Protein AF-A0A225WAJ2-F1 (afdb_monomer)

pLDDT: mean 72.93, std 19.56, range [19.05, 93.94]

Nearest PDB structures (foldseek):
  8xlr-assembly1_A  TM=5.342E-01  e=5.317E-01  Mus musculus
  8tag-assembly1_B  TM=4.697E-01  e=3.027E+00  Mus musculus
  8kea-assembly1_W  TM=4.103E-01  e=3.186E+00  unclassified Caudoviricetes
  5x11-assembly3_D  TM=1.766E-01  e=7.606E-01  Bacillus spizizenii str. W23

Organism: NCBI:txid4795

Mean predicted aligned error: 13.36 Å

Secondary structure (DSSP, 8-state):
--EEEHHHHHHHHHTTB-S-HHHHHHHHHHHHHHHHHHHT-SSPPTT-EEEHHHHHHHHHHHHHHHHHHSTTEEEEEEE-SSSS-PEEEEEEE-HHHHHHHHHHHT-EEEBPGGG-GGGS-TTS------HHHHHHHHHHHHHTTSS-TTTT---TT--HHHHHHHHHHHHHHTT------S---EEE----GGGGGGBPP-----SS---SSS----S--HHHHHHHHHHHHHTTB-HHHHHHTTS-----PPPP----SSPPPHHHHHHHHTTS--HHHHHHTTT------S----HHHHHHHHH-HHHHHHHHHHH-TTTTTT-SS--------

Sequence (337 aa):
MPRINYSEVCEMLRGVTAGGSMREACAIDELSAAWEAKFRSGPPMAQDTISFSALQQLMRNVIIARFSALSGMNICSRTESQGSGRMLLSFRPSPSLLRTTADRLKIRVPASNVLEIGTLDTNEEAKLWGQAEAQEEIYRLFLAGKINAEDAQIFDYEDSGMWSRRLHALQQLSKLTMQPKEDVVYLPFRDLAALRYVYRQIDDERDGGGDIDGSTLSPFRVVDKIRLTKALIDAEFDCDALLERGLLEHHFCPHTHKTTDVDTSLDVLRVQWGTLPSPWKAFCGLFGRFRYPGSAGDPLLHVQNYFGEQLALCTLSLIDPRFYLLTNICYVLAIRL

Foldseek 3Di:
DDKDFLLRLLVLQLLWWAADDVLSVVLNVLLQVLCCVPVVDPGGDRGDIDDVVVSLVSVVSSLCVVQVPPVQKDWDWDFDDPDDRDIDIDIDGHLVLLQVLLLVVQDWFWWDPLPPPPPPPPPPPLPQDDLVRLLVLLVVCVVVVLDAPLLSDDDPPDDSVLSSSSSSLSVVSSVDDDDDDQDTDIGGHDPDSSCPSGADFWDDPPDDDDDPHPPRTDRDAPVSVVVSRVVVSNNTTDPVSCCVSVSDVDDDDDADQDDTSQADHPVNLCVLVVVPPDVVCVVCVVPDPPPPPDDPHDSLSNCCRGVNDVVSVVVVVVPPPVCVVPPPDDDDDDDDD

Radius of gyration: 26.19 Å; Cα contacts (8 Å, |Δi|>4): 330; chains: 1; bounding box: 66×46×77 Å

Solvent-accessible surface area (backbone atoms only — not comparable to full-atom values): 20457 Å² total; per-residue (Å²): 130,71,71,46,33,41,50,58,51,51,53,52,48,49,69,24,42,25,75,52,72,70,48,35,50,53,51,51,54,44,45,44,52,50,47,23,70,72,70,73,49,70,83,80,49,58,82,45,69,44,47,58,71,57,46,42,59,46,51,51,52,40,55,50,52,57,51,58,68,39,81,50,39,42,74,49,79,45,68,46,87,90,66,93,59,49,77,46,76,46,82,45,68,32,74,65,46,48,38,56,49,33,34,74,68,47,43,68,32,45,38,22,80,67,69,57,80,84,72,61,61,95,77,65,73,82,71,73,33,50,69,70,60,43,50,54,51,40,50,51,36,36,77,69,67,60,46,52,75,82,76,52,62,86,64,95,85,61,49,51,67,52,46,30,54,49,50,56,32,53,57,43,63,64,66,65,71,95,68,93,73,88,85,72,51,70,39,69,40,65,81,42,81,91,52,48,79,54,39,30,69,68,46,75,75,81,78,91,76,64,68,93,60,91,77,61,63,34,51,63,49,68,47,52,51,50,52,52,51,49,54,58,48,50,46,51,29,40,65,65,51,28,38,78,71,66,62,38,89,82,86,84,80,83,86,56,80,63,64,56,100,75,36,48,12,59,64,58,47,51,55,58,61,72,58,53,88,47,74,60,55,70,61,41,62,80,78,54,91,75,75,77,88,72,76,93,62,61,69,55,57,47,38,27,40,54,71,28,63,70,56,26,50,53,50,53,62,68,66,39,80,86,51,74,86,68,74,92,66,87,87,86,80,87,83,87,133

Structure (mmCIF, N/CA/C/O backbone):
data_AF-A0A225WAJ2-F1
#
_entry.id   AF-A0A225WAJ2-F1
#
loop_
_atom_site.group_PDB
_atom_site.id
_atom_site.type_symbol
_atom_site.label_atom_id
_atom_site.label_alt_id
_atom_site.label_comp_id
_atom_site.label_asym_id
_atom_site.label_entity_id
_atom_site.label_seq_id
_atom_site.pdbx_PDB_ins_code
_atom_site.Cartn_x
_atom_site.Cartn_y
_atom_site.Cartn_z
_atom_site.occupancy
_atom_site.B_iso_or_equiv
_atom_site.auth_seq_id
_atom_site.auth_comp_id
_atom_site.auth_asym_id
_atom_site.auth_atom_id
_atom_site.pdbx_PDB_model_num
ATOM 1 N N . MET A 1 1 ? -23.241 7.492 28.679 1.00 56.41 1 MET A N 1
ATOM 2 C CA . MET A 1 1 ? -22.387 6.829 27.670 1.00 56.41 1 MET A CA 1
ATOM 3 C C . MET A 1 1 ? -22.206 5.385 28.108 1.00 56.41 1 MET A C 1
ATOM 5 O O . MET A 1 1 ? -21.865 5.206 29.275 1.00 56.41 1 MET A O 1
ATOM 9 N N . PRO A 1 2 ? -22.495 4.387 27.256 1.00 80.88 2 PRO A N 1
ATOM 10 C CA . PRO A 1 2 ? -22.305 2.984 27.612 1.00 80.88 2 PRO A CA 1
ATOM 11 C C . PRO A 1 2 ? -20.830 2.718 27.944 1.00 80.88 2 PRO A C 1
ATOM 13 O O . PRO A 1 2 ? -19.928 3.304 27.336 1.00 80.88 2 PRO A O 1
ATOM 16 N N . ARG A 1 3 ? -20.606 1.896 28.968 1.00 89.19 3 ARG A N 1
ATOM 17 C CA . ARG A 1 3 ? -19.287 1.373 29.330 1.00 89.19 3 ARG A CA 1
ATOM 18 C C . ARG A 1 3 ? -19.086 0.046 28.615 1.00 89.19 3 ARG A C 1
ATOM 20 O O . ARG A 1 3 ? -20.040 -0.714 28.509 1.00 89.19 3 ARG A O 1
ATOM 27 N N . ILE A 1 4 ? -17.869 -0.191 28.150 1.00 91.19 4 ILE A N 1
ATOM 28 C CA . ILE A 1 4 ? -17.482 -1.392 27.404 1.00 91.19 4 ILE A CA 1
ATOM 29 C C . ILE A 1 4 ? -16.392 -2.080 28.211 1.00 91.19 4 ILE A C 1
ATOM 31 O O . ILE A 1 4 ? -15.497 -1.394 28.721 1.00 91.19 4 ILE A O 1
ATOM 35 N N . ASN A 1 5 ? -16.500 -3.396 28.375 1.00 93.62 5 ASN A N 1
ATOM 36 C CA . ASN A 1 5 ? -15.501 -4.175 29.105 1.00 93.62 5 ASN A CA 1
ATOM 37 C C . ASN A 1 5 ? -14.330 -4.595 28.200 1.00 93.62 5 ASN A C 1
ATOM 39 O O . ASN A 1 5 ? -14.437 -4.586 26.975 1.00 93.62 5 ASN A O 1
ATOM 43 N N . TYR A 1 6 ? -13.193 -4.951 28.793 1.00 93.44 6 TYR A N 1
ATOM 44 C CA . TYR A 1 6 ? -11.994 -5.318 28.043 1.00 93.44 6 TYR A CA 1
ATOM 45 C C . TYR A 1 6 ? -12.223 -6.526 27.123 1.00 93.44 6 TYR A C 1
ATOM 47 O O . TYR A 1 6 ? -11.758 -6.509 25.985 1.00 93.44 6 TYR A O 1
ATOM 55 N N . SER A 1 7 ? -12.995 -7.535 27.552 1.00 93.69 7 SER A N 1
ATOM 56 C CA . SER A 1 7 ? -13.333 -8.677 26.687 1.00 93.69 7 SER A CA 1
ATOM 57 C C . SER A 1 7 ? -14.077 -8.266 25.410 1.00 93.69 7 SER A C 1
ATOM 59 O O . SER A 1 7 ? -13.712 -8.720 24.327 1.00 93.69 7 SER A O 1
ATOM 61 N N . GLU A 1 8 ? -15.049 -7.359 25.512 1.00 93.44 8 GLU A N 1
ATOM 62 C CA . GLU A 1 8 ? -15.781 -6.795 24.372 1.00 93.44 8 GLU A CA 1
ATOM 63 C C . GLU A 1 8 ? -14.855 -5.971 23.471 1.00 93.44 8 GLU A C 1
ATOM 65 O O . GLU A 1 8 ? -14.961 -6.042 22.248 1.00 93.44 8 GLU A O 1
ATOM 70 N N . VAL A 1 9 ? -13.911 -5.218 24.050 1.00 93.44 9 VAL A N 1
ATOM 71 C CA . VAL A 1 9 ? -12.896 -4.491 23.271 1.00 93.44 9 VAL A CA 1
ATOM 72 C C . VAL A 1 9 ? -12.002 -5.462 22.496 1.00 93.44 9 VAL A C 1
ATOM 74 O O . VAL A 1 9 ? -11.720 -5.225 21.323 1.00 93.44 9 VAL A O 1
ATOM 77 N N . CYS A 1 10 ? -11.583 -6.572 23.106 1.00 93.94 10 CYS A N 1
ATOM 78 C CA . CYS A 1 10 ? -10.801 -7.599 22.425 1.00 93.94 10 CYS A CA 1
ATOM 79 C C . CYS A 1 10 ? -11.577 -8.240 21.266 1.00 93.94 10 CYS A C 1
ATOM 81 O O . CYS A 1 10 ? -11.023 -8.423 20.185 1.00 93.94 10 CYS A O 1
ATOM 83 N N . GLU A 1 11 ? -12.851 -8.581 21.463 1.00 93.50 11 GLU A N 1
ATOM 84 C CA . GLU A 1 11 ? -13.706 -9.116 20.393 1.00 93.50 11 GLU A CA 1
ATOM 85 C C . GLU A 1 11 ? -13.908 -8.105 19.265 1.00 93.50 11 GLU A C 1
ATOM 87 O O . GLU A 1 11 ? -13.791 -8.448 18.087 1.00 93.50 11 GLU A O 1
ATOM 92 N N . MET A 1 12 ? -14.129 -6.841 19.622 1.00 91.69 12 MET A N 1
ATOM 93 C CA . MET A 1 12 ? -14.211 -5.739 18.676 1.00 91.69 12 MET A CA 1
ATOM 94 C C . MET A 1 12 ? -12.930 -5.606 17.852 1.00 91.69 12 MET A C 1
ATOM 96 O O . MET A 1 12 ? -13.012 -5.489 16.630 1.00 91.69 12 MET A O 1
ATOM 100 N N . LEU A 1 13 ? -11.762 -5.662 18.502 1.00 91.88 13 LEU A N 1
ATOM 101 C CA . LEU A 1 13 ? -10.469 -5.558 17.835 1.00 91.88 13 LEU A CA 1
ATOM 102 C C . LEU A 1 13 ? -10.232 -6.722 16.869 1.00 91.88 13 LEU A C 1
ATOM 104 O O . LEU A 1 13 ? -9.805 -6.496 15.738 1.00 91.88 13 LEU A O 1
ATOM 108 N N . ARG A 1 14 ? -10.560 -7.955 17.269 1.00 92.31 14 ARG A N 1
ATOM 109 C CA . ARG A 1 14 ? -10.497 -9.119 16.368 1.00 92.31 14 ARG A CA 1
ATOM 110 C C . ARG A 1 14 ? -11.388 -8.920 15.150 1.00 92.31 14 ARG A C 1
ATOM 112 O O . ARG A 1 14 ? -10.960 -9.165 14.034 1.00 92.31 14 ARG A O 1
ATOM 119 N N . GLY A 1 15 ? -12.593 -8.396 15.356 1.00 90.06 15 GLY A N 1
ATOM 120 C CA . GLY A 1 15 ? -13.535 -8.145 14.274 1.00 90.06 15 GLY A CA 1
ATOM 121 C C . GLY A 1 15 ? -13.175 -6.985 13.339 1.00 90.06 15 GLY A C 1
ATOM 122 O O . GLY A 1 15 ? -13.897 -6.800 12.362 1.00 90.06 15 GLY A O 1
ATOM 123 N N . VAL A 1 16 ? -12.152 -6.172 13.636 1.00 91.31 16 VAL A N 1
ATOM 124 C CA . VAL A 1 16 ? -11.627 -5.125 12.727 1.00 91.31 16 VAL A CA 1
ATOM 125 C C . VAL A 1 16 ? -10.223 -5.431 12.211 1.00 91.31 16 VAL A C 1
ATOM 127 O O . VAL A 1 16 ? -9.756 -4.750 11.305 1.00 91.31 16 VAL A O 1
ATOM 130 N N . THR A 1 17 ? -9.509 -6.388 12.803 1.00 91.69 17 THR A N 1
ATOM 131 C CA . THR A 1 17 ? -8.127 -6.687 12.414 1.00 91.69 17 THR A CA 1
ATOM 132 C C . THR A 1 17 ? -8.129 -7.622 11.214 1.00 91.69 17 THR A C 1
ATOM 134 O O . THR A 1 17 ? -8.818 -8.637 11.210 1.00 91.69 17 THR A O 1
ATOM 137 N N . ALA A 1 18 ? -7.335 -7.292 10.200 1.00 88.06 18 ALA A N 1
ATOM 138 C CA . ALA A 1 18 ? -7.189 -8.104 9.002 1.00 88.06 18 ALA A CA 1
ATOM 139 C C . ALA A 1 18 ? -5.897 -8.944 9.024 1.00 88.06 18 ALA A C 1
ATOM 141 O O . ALA A 1 18 ? -4.966 -8.718 9.802 1.00 88.06 18 ALA A O 1
ATOM 142 N N . GLY A 1 19 ? -5.833 -9.940 8.134 1.00 78.88 19 GLY A N 1
ATOM 143 C CA . GLY A 1 19 ? -4.612 -10.707 7.871 1.00 78.88 19 GLY A CA 1
ATOM 144 C C . GLY A 1 19 ? -4.313 -11.855 8.850 1.00 78.88 19 GLY A C 1
ATOM 145 O O . GLY A 1 19 ? -3.175 -12.324 8.910 1.00 78.88 19 GLY A O 1
ATOM 146 N N . GLY A 1 20 ? -5.336 -12.352 9.551 1.00 87.06 20 GLY A N 1
ATOM 147 C CA . GLY A 1 20 ? -5.346 -13.662 10.210 1.00 87.06 20 GLY A CA 1
ATOM 148 C C . GLY A 1 20 ? -4.913 -13.679 11.678 1.00 87.06 20 GLY A C 1
ATOM 149 O O . GLY A 1 20 ? -4.485 -12.676 12.248 1.00 87.06 20 GLY A O 1
ATOM 150 N N . SER A 1 21 ? -4.974 -14.871 12.280 1.00 87.88 21 SER A N 1
ATOM 151 C CA . SER A 1 21 ? -4.863 -15.077 13.735 1.00 87.88 21 SER A CA 1
ATOM 152 C C . SER A 1 21 ? -3.573 -14.547 14.369 1.00 87.88 21 SER A C 1
ATOM 154 O O . SER A 1 21 ? -3.599 -14.050 15.491 1.00 87.88 21 SER A O 1
ATOM 156 N N . MET A 1 22 ? -2.441 -14.610 13.661 1.00 88.94 22 MET A N 1
ATOM 157 C CA . MET A 1 22 ? -1.171 -14.070 14.162 1.00 88.94 22 MET A CA 1
ATOM 158 C C . MET A 1 22 ? -1.219 -12.542 14.285 1.00 88.94 22 MET A C 1
ATOM 160 O O . MET A 1 22 ? -0.770 -11.985 15.282 1.00 88.94 22 MET A O 1
ATOM 164 N N . ARG A 1 23 ? -1.799 -11.858 13.291 1.00 86.81 23 ARG A N 1
ATOM 165 C CA . ARG A 1 23 ? -1.950 -10.397 13.299 1.00 86.81 23 ARG A CA 1
ATOM 166 C C . ARG A 1 23 ? -2.977 -9.943 14.323 1.00 86.81 23 ARG A C 1
ATOM 168 O O . ARG A 1 23 ? -2.778 -8.899 14.938 1.00 86.81 23 ARG A O 1
ATOM 175 N N . GLU A 1 24 ? -4.036 -10.720 14.513 1.00 90.88 24 GLU A N 1
ATOM 176 C CA . GLU A 1 24 ? -5.016 -10.506 15.579 1.00 90.88 24 GLU A CA 1
ATOM 177 C C . GLU A 1 24 ? -4.371 -10.613 16.963 1.00 90.88 24 GLU A C 1
ATOM 179 O O . GLU A 1 24 ? -4.574 -9.729 17.789 1.00 90.88 24 GLU A O 1
ATOM 184 N N . ALA A 1 25 ? -3.556 -11.645 17.211 1.00 90.88 25 ALA A N 1
ATOM 185 C CA . ALA A 1 25 ? -2.850 -11.810 18.482 1.00 90.88 25 ALA A CA 1
ATOM 186 C C . ALA A 1 25 ? -1.945 -10.606 18.786 1.00 90.88 25 ALA A C 1
ATOM 188 O O . ALA A 1 25 ? -2.072 -10.007 19.851 1.00 90.88 25 ALA A O 1
ATOM 189 N N . CYS A 1 26 ? -1.135 -10.168 17.814 1.00 90.06 26 CYS A N 1
ATOM 190 C CA . CYS A 1 26 ? -0.319 -8.961 17.969 1.00 90.06 26 CYS A CA 1
ATOM 191 C C . CYS A 1 26 ? -1.166 -7.709 18.258 1.00 90.06 26 CYS A C 1
ATOM 193 O O . CYS A 1 26 ? -0.781 -6.903 19.098 1.00 90.06 26 CYS A O 1
ATOM 195 N N . ALA A 1 27 ? -2.343 -7.570 17.628 1.00 90.31 27 ALA A N 1
ATOM 196 C CA . ALA A 1 27 ? -3.258 -6.450 17.889 1.00 90.31 27 ALA A CA 1
ATOM 197 C C . ALA A 1 27 ? -3.682 -6.398 19.359 1.00 90.31 27 ALA A C 1
ATOM 199 O O . ALA A 1 27 ? -3.756 -5.330 19.963 1.00 90.31 27 ALA A O 1
ATOM 200 N N . ILE A 1 28 ? -4.000 -7.564 19.919 1.00 92.25 28 ILE A N 1
ATOM 201 C CA . ILE A 1 28 ? -4.469 -7.702 21.295 1.00 92.25 28 ILE A CA 1
ATOM 202 C C . ILE A 1 28 ? -3.336 -7.399 22.279 1.00 92.25 28 ILE A C 1
ATOM 204 O O . ILE A 1 28 ? -3.570 -6.712 23.272 1.00 92.25 28 ILE A O 1
ATOM 208 N N . ASP A 1 29 ? -2.113 -7.834 21.984 1.00 91.38 29 ASP A N 1
ATOM 209 C CA . ASP A 1 29 ? -0.945 -7.516 22.809 1.00 91.38 29 ASP A CA 1
ATOM 210 C C . ASP A 1 29 ? -0.661 -6.003 22.810 1.00 91.38 29 ASP A C 1
ATOM 212 O O . ASP A 1 29 ? -0.451 -5.396 23.864 1.00 91.38 29 ASP A O 1
ATOM 216 N N . GLU A 1 30 ? -0.740 -5.355 21.645 1.00 91.50 30 GLU A N 1
ATOM 217 C CA . GLU A 1 30 ? -0.601 -3.900 21.504 1.00 91.50 30 GLU A CA 1
ATOM 218 C C . GLU A 1 30 ? -1.728 -3.135 22.211 1.00 91.50 30 GLU A C 1
ATOM 220 O O . GLU A 1 30 ? -1.482 -2.095 22.824 1.00 91.50 30 GLU A O 1
ATOM 225 N N . LEU A 1 31 ? -2.960 -3.650 22.157 1.00 92.81 31 LEU A N 1
ATOM 226 C CA . LEU A 1 31 ? -4.109 -3.119 22.891 1.00 92.81 31 LEU A CA 1
ATOM 227 C C . LEU A 1 31 ? -3.867 -3.184 24.403 1.00 92.81 31 LEU A C 1
ATOM 229 O O . LEU A 1 31 ? -4.097 -2.186 25.088 1.00 92.81 31 LEU A O 1
ATOM 233 N N . SER A 1 32 ? -3.385 -4.321 24.911 1.00 92.25 32 SER A N 1
ATOM 234 C CA . SER A 1 32 ? -3.052 -4.504 26.328 1.00 92.25 32 SER A CA 1
ATOM 235 C C . SER A 1 32 ? -1.973 -3.516 26.767 1.00 92.25 32 SER A C 1
ATOM 237 O O . SER A 1 32 ? -2.156 -2.781 27.737 1.00 92.25 32 SER A O 1
ATOM 239 N N . ALA A 1 33 ? -0.888 -3.407 25.998 1.00 90.62 33 ALA A N 1
ATOM 240 C CA . ALA A 1 33 ? 0.190 -2.464 26.280 1.00 90.62 33 ALA A CA 1
ATOM 241 C C . ALA A 1 33 ? -0.295 -1.001 26.239 1.00 90.62 33 ALA A C 1
ATOM 243 O O . ALA A 1 33 ? 0.051 -0.194 27.106 1.00 90.62 33 ALA A O 1
ATOM 244 N N . ALA A 1 34 ? -1.135 -0.645 25.261 1.00 90.50 34 ALA A N 1
ATOM 245 C CA . ALA A 1 34 ? -1.724 0.688 25.157 1.00 90.50 34 ALA A CA 1
ATOM 246 C C . ALA A 1 34 ? -2.678 0.995 26.321 1.00 90.50 34 ALA A C 1
ATOM 248 O O . ALA A 1 34 ? -2.748 2.142 26.772 1.00 90.50 34 ALA A O 1
ATOM 249 N N . TRP A 1 35 ? -3.398 -0.012 26.817 1.00 92.38 35 TRP A N 1
ATOM 250 C CA . TRP A 1 35 ? -4.263 0.092 27.987 1.00 92.38 35 TRP A CA 1
ATOM 251 C C . TRP A 1 35 ? -3.458 0.392 29.247 1.00 92.38 35 TRP A C 1
ATOM 253 O O . TRP A 1 35 ? -3.710 1.403 29.907 1.00 92.38 35 TRP A O 1
ATOM 263 N N . GLU A 1 36 ? -2.451 -0.429 29.537 1.00 91.81 36 GLU A N 1
ATOM 264 C CA . GLU A 1 36 ? -1.556 -0.262 30.685 1.00 91.81 36 GLU A CA 1
ATOM 265 C C . GLU A 1 36 ? -0.886 1.115 30.671 1.00 91.81 36 GLU A C 1
ATOM 267 O O . GLU A 1 36 ? -0.950 1.862 31.653 1.00 91.81 36 GLU A O 1
ATOM 272 N N . ALA A 1 37 ? -0.322 1.508 29.524 1.00 89.00 37 ALA A N 1
ATOM 273 C CA . ALA A 1 37 ? 0.346 2.795 29.364 1.00 89.00 37 ALA A CA 1
ATOM 274 C C . ALA A 1 37 ? -0.602 3.981 29.597 1.00 89.00 37 ALA A C 1
ATOM 276 O O . ALA A 1 37 ? -0.224 4.988 30.205 1.00 89.00 37 ALA A O 1
ATOM 277 N N . LYS A 1 38 ? -1.845 3.879 29.118 1.00 88.06 38 LYS A N 1
ATOM 278 C CA . LYS A 1 38 ? -2.812 4.974 29.180 1.00 88.06 38 LYS A CA 1
ATOM 279 C C . LYS A 1 38 ? -3.446 5.133 30.553 1.00 88.06 38 LYS A C 1
ATOM 281 O O . LYS A 1 38 ? -3.575 6.258 31.037 1.00 88.06 38 LYS A O 1
ATOM 286 N N . PHE A 1 39 ? -3.867 4.029 31.159 1.00 87.25 39 PHE A N 1
ATOM 287 C CA . PHE A 1 39 ? -4.569 4.045 32.440 1.00 87.25 39 PHE A CA 1
ATOM 288 C C . PHE A 1 39 ? -3.621 3.921 33.635 1.00 87.25 39 PHE A C 1
ATOM 290 O O . PHE A 1 39 ? -4.068 4.058 34.771 1.00 87.25 39 PHE A O 1
ATOM 297 N N . ARG A 1 40 ? -2.312 3.744 33.384 1.00 79.75 40 ARG A N 1
ATOM 298 C CA . ARG A 1 40 ? -1.264 3.571 34.404 1.00 79.75 40 ARG A CA 1
ATOM 299 C C . ARG A 1 40 ? -1.629 2.464 35.397 1.00 79.75 40 ARG A C 1
ATOM 301 O O . ARG A 1 40 ? -1.436 2.610 36.603 1.00 79.75 40 ARG A O 1
ATOM 308 N N . SER A 1 41 ? -2.206 1.389 34.871 1.00 78.94 41 SER A N 1
ATOM 309 C CA . SER A 1 41 ? -2.657 0.217 35.616 1.00 78.94 41 SER A CA 1
ATOM 310 C C . SER A 1 41 ? -1.764 -0.985 35.318 1.00 78.94 41 SER A C 1
ATOM 312 O O . SER A 1 41 ? -0.964 -0.953 34.385 1.00 78.94 41 SER A O 1
ATOM 314 N N . GLY A 1 42 ? -1.924 -2.055 36.100 1.00 85.00 42 GLY A N 1
ATOM 315 C CA . GLY A 1 42 ? -1.436 -3.375 35.698 1.00 85.00 42 GLY A CA 1
ATOM 316 C C . GLY A 1 42 ? -2.207 -3.931 34.489 1.00 85.00 42 GLY A C 1
ATOM 317 O O . GLY A 1 42 ? -3.091 -3.237 33.964 1.00 85.00 42 GLY A O 1
ATOM 318 N N . PRO A 1 43 ? -1.896 -5.173 34.076 1.00 88.38 43 PRO A N 1
ATOM 319 C CA . PRO A 1 43 ? -2.524 -5.815 32.927 1.00 88.38 43 PRO A CA 1
ATOM 320 C C . PRO A 1 43 ? -4.056 -5.800 33.021 1.00 88.38 43 PRO A C 1
ATOM 322 O O . PRO A 1 43 ? -4.587 -6.110 34.094 1.00 88.38 43 PRO A O 1
ATOM 325 N N . PRO A 1 44 ? -4.768 -5.443 31.935 1.00 91.31 44 PRO A N 1
ATOM 326 C CA . PRO A 1 44 ? -6.222 -5.357 31.942 1.00 91.31 44 PRO A CA 1
ATOM 327 C C . PRO A 1 44 ? -6.865 -6.716 32.223 1.00 91.31 44 PRO A C 1
ATOM 329 O O . PRO A 1 44 ? -6.503 -7.738 31.637 1.00 91.31 44 PRO A O 1
ATOM 332 N N . MET A 1 45 ? -7.868 -6.724 33.097 1.00 91.31 45 MET A N 1
ATOM 333 C CA . MET A 1 45 ? -8.732 -7.880 33.322 1.00 91.31 45 MET A CA 1
ATOM 334 C C . MET A 1 45 ? -9.968 -7.804 32.422 1.00 91.31 45 MET A C 1
ATOM 336 O O . MET A 1 45 ? -10.427 -6.721 32.073 1.00 91.31 45 MET A O 1
ATOM 340 N N . ALA A 1 46 ? -10.563 -8.952 32.082 1.00 90.25 46 ALA A N 1
ATOM 341 C CA . ALA A 1 46 ? -11.714 -9.030 31.170 1.00 90.25 46 ALA A CA 1
ATOM 342 C C . ALA A 1 46 ? -12.887 -8.112 31.572 1.00 90.25 46 ALA A C 1
ATOM 344 O O . ALA A 1 46 ? -13.538 -7.523 30.712 1.00 90.25 46 ALA A O 1
ATOM 345 N N . GLN A 1 47 ? -13.121 -7.956 32.877 1.00 92.00 47 GLN A N 1
ATOM 346 C CA . GLN A 1 47 ? -14.176 -7.124 33.454 1.00 92.00 47 GLN A CA 1
ATOM 347 C C . GLN A 1 47 ? -13.848 -5.624 33.544 1.00 92.00 47 GLN A C 1
ATOM 349 O O . GLN A 1 47 ? -14.722 -4.848 33.936 1.00 92.00 47 GLN A O 1
ATOM 354 N N . ASP A 1 48 ? -12.623 -5.196 33.228 1.00 91.62 48 ASP A N 1
ATOM 355 C CA . ASP A 1 48 ? -12.245 -3.785 33.315 1.00 91.62 48 ASP A CA 1
ATOM 356 C C . ASP A 1 48 ? -13.020 -2.972 32.282 1.00 91.62 48 ASP A C 1
ATOM 358 O O . ASP A 1 48 ? -13.123 -3.366 31.123 1.00 91.62 48 ASP A O 1
ATOM 362 N N . THR A 1 49 ? -13.582 -1.831 32.692 1.00 93.00 49 THR A N 1
ATOM 363 C CA . THR A 1 49 ? -14.490 -1.051 31.838 1.00 93.00 49 THR A CA 1
ATOM 364 C C . THR A 1 49 ? -13.984 0.348 31.544 1.00 93.00 49 THR A C 1
ATOM 366 O O . THR A 1 49 ? -13.472 1.047 32.420 1.00 93.00 49 THR A O 1
ATOM 369 N N . ILE A 1 50 ? -14.213 0.800 30.312 1.00 92.62 50 ILE A N 1
ATOM 370 C CA . ILE A 1 50 ? -13.892 2.158 29.860 1.00 92.62 50 ILE A CA 1
ATOM 371 C C . ILE A 1 50 ? -15.080 2.802 29.145 1.00 92.62 50 ILE A C 1
ATOM 373 O O . ILE A 1 50 ? -16.037 2.136 28.746 1.00 92.62 50 ILE A O 1
ATOM 377 N N . SER A 1 51 ? -15.046 4.130 29.003 1.00 92.44 51 SER A N 1
ATOM 378 C CA . SER A 1 51 ? -15.980 4.830 28.120 1.00 92.44 51 SER A CA 1
ATOM 379 C C . SER A 1 51 ? -15.606 4.598 26.657 1.00 92.44 51 SER A C 1
ATOM 381 O O . SER A 1 51 ? -14.429 4.475 26.317 1.00 92.44 51 SER A O 1
ATOM 383 N N . PHE A 1 52 ? -16.597 4.647 25.767 1.00 89.44 52 PHE A N 1
ATOM 384 C CA . PHE A 1 52 ? -16.353 4.564 24.325 1.00 89.44 52 PHE A CA 1
ATOM 385 C C . PHE A 1 52 ? -15.381 5.647 23.813 1.00 89.44 52 PHE A C 1
ATOM 387 O O . PHE A 1 52 ? -14.517 5.376 22.988 1.00 89.44 52 PHE A O 1
ATOM 394 N N . SER A 1 53 ? -15.430 6.860 24.370 1.00 88.25 53 SER A N 1
ATOM 395 C CA . SER A 1 53 ? -14.464 7.918 24.037 1.00 88.25 53 SER A CA 1
ATOM 396 C C . SER A 1 53 ? -13.019 7.556 24.407 1.00 88.25 53 SER A C 1
ATOM 398 O O . SER A 1 53 ? -12.082 7.883 23.677 1.00 88.25 53 SER A O 1
ATOM 400 N N . ALA A 1 54 ? -12.816 6.860 25.531 1.00 89.75 54 ALA A N 1
ATOM 401 C CA . ALA A 1 54 ? -11.498 6.386 25.933 1.00 89.75 54 ALA A CA 1
ATOM 402 C C . ALA A 1 54 ? -11.019 5.251 25.016 1.00 89.75 54 ALA A C 1
ATOM 404 O O . ALA A 1 54 ? -9.829 5.225 24.686 1.00 89.75 54 ALA A O 1
ATOM 405 N N . LEU A 1 55 ? -11.947 4.396 24.561 1.00 90.12 55 LEU A N 1
ATOM 406 C CA . LEU A 1 55 ? -11.703 3.348 23.571 1.00 90.12 55 LEU A CA 1
ATOM 407 C C . LEU A 1 55 ? -11.250 3.938 22.233 1.00 90.12 55 LEU A C 1
ATOM 409 O O . LEU A 1 55 ? -10.204 3.541 21.739 1.00 90.12 55 LEU A O 1
ATOM 413 N N . GLN A 1 56 ? -11.959 4.928 21.682 1.00 88.38 56 GLN A N 1
ATOM 414 C CA . GLN A 1 56 ? -11.577 5.582 20.420 1.00 88.38 56 GLN A CA 1
ATOM 415 C C . GLN A 1 56 ? -10.141 6.121 20.468 1.00 88.38 56 GLN A C 1
ATOM 417 O O . GLN A 1 56 ? -9.338 5.919 19.559 1.00 88.38 56 GLN A O 1
ATOM 422 N N . GLN A 1 57 ? -9.778 6.768 21.574 1.00 87.56 57 GLN A N 1
ATOM 423 C CA . GLN A 1 57 ? -8.420 7.267 21.763 1.00 87.56 57 GLN A CA 1
ATOM 424 C C . GLN A 1 57 ? -7.381 6.145 21.950 1.00 87.56 57 GLN A C 1
ATOM 426 O O . GLN A 1 57 ? -6.215 6.349 21.632 1.00 87.56 57 GLN A O 1
ATOM 431 N N . LEU A 1 58 ? -7.760 5.002 22.526 1.00 89.56 58 LEU A N 1
ATOM 432 C CA . LEU A 1 58 ? -6.867 3.854 22.702 1.00 89.56 58 LEU A CA 1
ATOM 433 C C . LEU A 1 58 ? -6.647 3.139 21.362 1.00 89.56 58 LEU A C 1
ATOM 435 O O . LEU A 1 58 ? -5.506 2.905 20.977 1.00 89.56 58 LEU A O 1
ATOM 439 N N . MET A 1 59 ? -7.718 2.929 20.596 1.00 88.88 59 MET A N 1
ATOM 440 C CA . MET A 1 59 ? -7.678 2.408 19.228 1.00 88.88 59 MET A CA 1
ATOM 441 C C . MET A 1 59 ? -6.804 3.258 18.311 1.00 88.88 59 MET A C 1
ATOM 443 O O . MET A 1 59 ? -6.011 2.719 17.548 1.00 88.88 59 MET A O 1
ATOM 447 N N . ARG A 1 60 ? -6.863 4.588 18.439 1.00 87.00 60 ARG A N 1
ATOM 448 C CA . ARG A 1 60 ? -5.945 5.487 17.732 1.00 87.00 60 ARG A CA 1
ATOM 449 C C . ARG A 1 60 ? -4.473 5.155 18.006 1.00 87.00 60 ARG A C 1
ATOM 451 O O . ARG A 1 60 ? -3.675 5.168 17.074 1.00 87.00 60 ARG A O 1
ATOM 458 N N . ASN A 1 61 ? -4.106 4.874 19.256 1.00 86.88 61 ASN A N 1
ATOM 459 C CA . ASN A 1 61 ? -2.725 4.535 19.605 1.00 86.88 61 ASN A CA 1
ATOM 460 C C . ASN A 1 61 ? -2.314 3.183 19.012 1.00 86.88 61 ASN A C 1
ATOM 462 O O . ASN A 1 61 ? -1.216 3.082 18.474 1.00 86.88 61 ASN A O 1
ATOM 466 N N . VAL A 1 62 ? -3.205 2.188 19.053 1.00 89.06 62 VAL A N 1
ATOM 467 C CA . VAL A 1 62 ? -2.975 0.864 18.449 1.00 89.06 62 VAL A CA 1
ATOM 468 C C . VAL A 1 62 ? -2.779 0.984 16.935 1.00 89.06 62 VAL A C 1
ATOM 470 O O . VAL A 1 62 ? -1.793 0.486 16.402 1.00 89.06 62 VAL A O 1
ATOM 473 N N . ILE A 1 63 ? -3.653 1.723 16.244 1.00 87.81 63 ILE A N 1
ATOM 474 C CA . ILE A 1 63 ? -3.553 1.969 14.797 1.00 87.81 63 ILE A CA 1
ATOM 475 C C . ILE A 1 63 ? -2.206 2.618 14.448 1.00 87.81 63 ILE A C 1
ATOM 477 O O . ILE A 1 63 ? -1.510 2.154 13.546 1.00 87.81 63 ILE A O 1
ATOM 481 N N . ILE A 1 64 ? -1.811 3.670 15.174 1.00 86.25 64 ILE A N 1
ATOM 482 C CA . ILE A 1 64 ? -0.530 4.352 14.940 1.00 86.25 64 ILE A CA 1
ATOM 483 C C . ILE A 1 64 ? 0.645 3.405 15.194 1.00 86.25 64 ILE A C 1
ATOM 485 O O . ILE A 1 64 ? 1.558 3.365 14.372 1.00 86.25 64 ILE A O 1
ATOM 489 N N . ALA A 1 65 ? 0.631 2.645 16.292 1.00 86.50 65 ALA A N 1
ATOM 490 C CA . ALA A 1 65 ? 1.703 1.715 16.637 1.00 86.50 65 ALA A CA 1
ATOM 491 C C . ALA A 1 65 ? 1.901 0.657 15.543 1.00 86.50 65 ALA A C 1
ATOM 493 O O . ALA A 1 65 ? 3.016 0.503 15.045 1.00 86.50 65 ALA A O 1
ATOM 494 N N . ARG A 1 66 ? 0.815 0.021 15.086 1.00 87.81 66 ARG A N 1
ATOM 495 C CA . ARG A 1 66 ? 0.868 -1.007 14.035 1.00 87.81 66 ARG A CA 1
ATOM 496 C C . ARG A 1 66 ? 1.432 -0.499 12.731 1.00 87.81 66 ARG A C 1
ATOM 498 O O . ARG A 1 66 ? 2.354 -1.086 12.173 1.00 87.81 66 ARG A O 1
ATOM 505 N N . PHE A 1 67 ? 0.895 0.610 12.241 1.00 88.12 67 PHE A N 1
ATOM 506 C CA . PHE A 1 67 ? 1.363 1.160 10.978 1.00 88.12 67 PHE A CA 1
ATOM 507 C C . PHE A 1 67 ? 2.785 1.724 11.091 1.00 88.12 67 PHE A C 1
ATOM 509 O O . PHE A 1 67 ? 3.511 1.689 10.106 1.00 88.12 67 PHE A O 1
ATOM 516 N N . SER A 1 68 ? 3.215 2.180 12.274 1.00 87.56 68 SER A N 1
ATOM 517 C CA . SER A 1 68 ? 4.599 2.627 12.506 1.00 87.56 68 SER A CA 1
ATOM 518 C C . SER A 1 68 ? 5.585 1.459 12.601 1.00 87.56 68 SER A C 1
ATOM 520 O O . SER A 1 68 ? 6.774 1.643 12.356 1.00 87.56 68 SER A O 1
ATOM 522 N N . ALA A 1 69 ? 5.111 0.256 12.942 1.00 88.44 69 ALA A N 1
ATOM 523 C CA . ALA A 1 69 ? 5.921 -0.959 12.945 1.00 88.44 69 ALA A CA 1
ATOM 524 C C . ALA A 1 69 ? 6.194 -1.495 11.526 1.00 88.44 69 ALA A C 1
ATOM 526 O O . ALA A 1 69 ? 7.135 -2.268 11.326 1.00 88.44 69 ALA A O 1
ATOM 527 N N . LEU A 1 70 ? 5.413 -1.078 10.520 1.00 88.38 70 LEU A N 1
ATOM 528 C CA . LEU A 1 70 ? 5.669 -1.433 9.126 1.00 88.38 70 LEU A CA 1
ATOM 529 C C . LEU A 1 70 ? 6.919 -0.707 8.617 1.00 88.38 70 LEU A C 1
ATOM 531 O O . LEU A 1 70 ? 6.938 0.514 8.454 1.00 88.38 70 LEU A O 1
ATOM 535 N N . SER A 1 71 ? 7.964 -1.474 8.305 1.00 90.44 71 SER A N 1
ATOM 536 C CA . SER A 1 71 ? 9.202 -0.927 7.748 1.00 90.44 71 SER A CA 1
ATOM 537 C C . SER A 1 71 ? 8.933 -0.174 6.441 1.00 90.44 71 SER A C 1
ATOM 539 O O . SER A 1 71 ? 8.436 -0.746 5.472 1.00 90.44 71 SER A O 1
ATOM 541 N N . GLY A 1 72 ? 9.272 1.116 6.418 1.00 86.50 72 GLY A N 1
ATOM 542 C CA . GLY A 1 72 ? 9.042 1.997 5.273 1.00 86.50 72 GLY A CA 1
ATOM 543 C C . GLY A 1 72 ? 7.676 2.691 5.253 1.00 86.50 72 GLY A C 1
ATOM 544 O O . GLY A 1 72 ? 7.405 3.414 4.304 1.00 86.50 72 GLY A O 1
ATOM 545 N N . MET A 1 73 ? 6.812 2.528 6.258 1.00 88.06 73 MET A N 1
ATOM 546 C CA . MET A 1 73 ? 5.579 3.314 6.375 1.00 88.06 73 MET A CA 1
ATOM 547 C C . MET A 1 73 ? 5.805 4.549 7.253 1.00 88.06 73 MET A C 1
ATOM 549 O O . MET A 1 73 ? 6.121 4.429 8.432 1.00 88.06 73 MET A O 1
ATOM 553 N N . ASN A 1 74 ? 5.583 5.744 6.702 1.00 86.62 74 ASN A N 1
ATOM 554 C CA . ASN A 1 74 ? 5.580 6.988 7.470 1.00 86.62 74 ASN A CA 1
ATOM 555 C C . ASN A 1 74 ? 4.145 7.460 7.715 1.00 86.62 74 ASN A C 1
ATOM 557 O O . ASN A 1 74 ? 3.353 7.568 6.778 1.00 86.62 74 ASN A O 1
ATOM 561 N N . ILE A 1 75 ? 3.814 7.791 8.965 1.00 84.25 75 ILE A N 1
ATOM 562 C CA . ILE A 1 75 ? 2.495 8.315 9.339 1.00 84.25 75 ILE A CA 1
ATOM 563 C C . ILE A 1 75 ? 2.641 9.765 9.784 1.00 84.25 75 ILE A C 1
ATOM 565 O O . ILE A 1 75 ? 3.334 10.068 10.754 1.00 84.25 75 ILE A O 1
ATOM 569 N N . CYS A 1 76 ? 1.938 10.672 9.113 1.00 81.69 76 CYS A N 1
ATOM 570 C CA . CYS A 1 76 ? 1.841 12.065 9.528 1.00 81.69 76 CYS A CA 1
ATOM 571 C C . CYS A 1 76 ? 0.495 12.303 10.217 1.00 81.69 76 CYS A C 1
ATOM 573 O O . CYS A 1 76 ? -0.559 12.223 9.588 1.00 81.69 76 CYS A O 1
ATOM 575 N N . SER A 1 77 ? 0.538 12.626 11.508 1.00 82.75 77 SER A N 1
ATOM 576 C CA . SER A 1 77 ? -0.634 13.026 12.291 1.00 82.75 77 SER A CA 1
ATOM 577 C C . SER A 1 77 ? -0.807 14.544 12.234 1.00 82.75 77 SER A C 1
ATOM 579 O O . SER A 1 77 ? 0.107 15.283 12.601 1.00 82.75 77 SER A O 1
ATOM 581 N N . ARG A 1 78 ? -1.998 15.015 11.860 1.00 81.88 78 ARG A N 1
ATOM 582 C CA . ARG A 1 78 ? -2.383 16.428 11.940 1.00 81.88 78 ARG A CA 1
ATOM 583 C C . ARG A 1 78 ? -3.723 16.563 12.648 1.00 81.88 78 ARG A C 1
ATOM 585 O O . ARG A 1 78 ? -4.678 15.882 12.295 1.00 81.88 78 ARG A O 1
ATOM 592 N N . THR A 1 79 ? -3.814 17.480 13.602 1.00 83.50 79 THR A N 1
ATOM 593 C CA . THR A 1 79 ? -5.102 17.859 14.193 1.00 83.50 79 THR A CA 1
ATOM 594 C C . THR A 1 79 ? -5.750 18.945 13.342 1.00 83.50 79 THR A C 1
ATOM 596 O O . THR A 1 79 ? -5.089 19.901 12.927 1.00 83.50 79 THR A O 1
ATOM 599 N N . GLU A 1 80 ? -7.037 18.791 13.058 1.00 80.25 80 GLU A N 1
ATOM 600 C CA . GLU A 1 80 ? -7.833 19.782 12.346 1.00 80.25 80 GLU A CA 1
ATOM 601 C C . GLU A 1 80 ? -7.917 21.084 13.157 1.00 80.25 80 GLU A C 1
ATOM 603 O O . GLU A 1 80 ? -8.354 21.090 14.306 1.00 80.25 80 GLU A O 1
ATOM 608 N N . SER A 1 81 ? -7.484 22.195 12.558 1.00 71.50 81 SER A N 1
ATOM 609 C CA . SER A 1 81 ? -7.369 23.492 13.238 1.00 71.50 81 SER A CA 1
ATOM 610 C C . SER A 1 81 ? -8.636 24.352 13.183 1.00 71.50 81 SER A C 1
ATOM 612 O O . SER A 1 81 ? -8.755 25.286 13.966 1.00 71.50 81 SER A O 1
ATOM 614 N N . GLN A 1 82 ? -9.555 24.087 12.249 1.00 70.94 82 GLN A N 1
ATOM 615 C CA . GLN A 1 82 ? -10.753 24.912 12.000 1.00 70.94 82 GLN A CA 1
ATOM 616 C C . GLN A 1 82 ? -12.078 24.148 12.179 1.00 70.94 82 GLN A C 1
ATOM 618 O O . GLN A 1 82 ? -13.120 24.615 11.731 1.00 70.94 82 GLN A O 1
ATOM 623 N N . GLY A 1 83 ? -12.049 22.980 12.826 1.00 65.25 83 GLY A N 1
ATOM 624 C CA . GLY A 1 83 ? -13.208 22.095 12.951 1.00 65.25 83 GLY A CA 1
ATOM 625 C C . GLY A 1 83 ? -13.360 21.485 14.340 1.00 65.25 83 GLY A C 1
ATOM 626 O O . GLY A 1 83 ? -13.056 22.109 15.354 1.00 65.25 83 GLY A O 1
ATOM 627 N N . SER A 1 84 ? -13.837 20.243 14.386 1.00 66.50 84 SER A N 1
ATOM 628 C CA . SER A 1 84 ? -14.223 19.541 15.622 1.00 66.50 84 SER A CA 1
ATOM 629 C C . SER A 1 84 ? -13.037 18.988 16.432 1.00 66.50 84 SER A C 1
ATOM 631 O O . SER A 1 84 ? -13.230 18.286 17.423 1.00 66.50 84 SER A O 1
ATOM 633 N N . GLY A 1 85 ? -11.801 19.308 16.028 1.00 72.94 85 GLY A N 1
ATOM 634 C CA . GLY A 1 85 ? -10.577 18.798 16.650 1.00 72.94 85 GLY A CA 1
ATOM 635 C C . GLY A 1 85 ? -10.231 17.364 16.234 1.00 72.94 85 GLY A C 1
ATOM 636 O O . GLY A 1 85 ? -9.527 16.666 16.966 1.00 72.94 85 GLY A O 1
ATOM 637 N N . ARG A 1 86 ? -10.719 16.912 15.069 1.00 80.56 86 ARG A N 1
ATOM 638 C CA . ARG A 1 86 ? -10.423 15.586 14.503 1.00 80.56 86 ARG A CA 1
ATOM 639 C C . ARG A 1 86 ? -8.927 15.400 14.278 1.00 80.56 86 ARG A C 1
ATOM 641 O O . ARG A 1 86 ? -8.208 16.339 13.930 1.00 80.56 86 ARG A O 1
ATOM 648 N N . MET A 1 87 ? -8.467 14.161 14.428 1.00 83.81 87 MET A N 1
ATOM 649 C CA . MET A 1 87 ? -7.130 13.775 13.996 1.00 83.81 87 MET A CA 1
ATOM 650 C C . MET A 1 87 ? -7.179 13.182 12.593 1.00 83.81 87 MET A C 1
ATOM 652 O O . MET A 1 87 ? -7.859 12.191 12.356 1.00 83.81 87 MET A O 1
ATOM 656 N N . LEU A 1 88 ? -6.387 13.757 11.700 1.00 84.69 88 LEU A N 1
ATOM 657 C CA . LEU A 1 88 ? -6.122 13.244 10.369 1.00 84.69 88 LEU A CA 1
ATOM 658 C C . LEU A 1 88 ? -4.802 12.471 10.389 1.00 84.69 88 LEU A C 1
ATOM 660 O O . LEU A 1 88 ? -3.773 13.003 10.813 1.00 84.69 88 LEU A O 1
ATOM 664 N N . LEU A 1 89 ? -4.837 11.227 9.919 1.00 85.69 89 LEU A N 1
ATOM 665 C CA . LEU A 1 89 ? -3.657 10.388 9.725 1.00 85.69 89 LEU A CA 1
ATOM 666 C C . LEU A 1 89 ? -3.383 10.266 8.225 1.00 85.69 89 LEU A C 1
ATOM 668 O O . LEU A 1 89 ? -4.219 9.771 7.474 1.00 85.69 89 LEU A O 1
ATOM 672 N N . SER A 1 90 ? -2.220 10.741 7.784 1.00 85.88 90 SER A N 1
ATOM 673 C CA . SER A 1 90 ? -1.749 10.596 6.405 1.00 85.88 90 SER A CA 1
ATOM 674 C C . SER A 1 90 ? -0.691 9.501 6.343 1.00 85.88 90 SER A C 1
ATOM 676 O O . SER A 1 90 ? 0.323 9.584 7.032 1.00 85.88 90 SER A O 1
ATOM 678 N N . PHE A 1 91 ? -0.932 8.496 5.505 1.00 85.62 91 PHE A N 1
ATOM 679 C CA . PHE A 1 91 ? -0.027 7.372 5.278 1.00 85.62 91 PHE A CA 1
ATOM 680 C C . PHE A 1 91 ? 0.867 7.648 4.072 1.00 85.62 91 PHE A C 1
ATOM 682 O O . PHE A 1 91 ? 0.379 8.015 3.002 1.00 85.62 91 PHE A O 1
ATOM 689 N N . ARG A 1 92 ? 2.177 7.478 4.250 1.00 86.94 92 ARG A N 1
ATOM 690 C CA . ARG A 1 92 ? 3.202 7.698 3.227 1.00 86.94 92 ARG A CA 1
ATOM 691 C C . ARG A 1 92 ? 4.152 6.499 3.181 1.00 86.94 92 ARG A C 1
ATOM 693 O O . ARG A 1 92 ? 5.158 6.493 3.895 1.00 86.94 92 ARG A O 1
ATOM 700 N N . PRO A 1 93 ? 3.838 5.473 2.376 1.00 86.81 93 PRO A N 1
ATOM 701 C CA . PRO A 1 93 ? 4.755 4.369 2.132 1.00 86.81 93 PRO A CA 1
ATOM 702 C C . PRO A 1 93 ? 6.016 4.850 1.406 1.00 86.81 93 PRO A C 1
ATOM 704 O O . PRO A 1 93 ? 5.946 5.703 0.521 1.00 86.81 93 PRO A O 1
ATOM 707 N N . SER A 1 94 ? 7.163 4.276 1.747 1.00 86.75 94 SER A N 1
ATOM 708 C CA . SER A 1 94 ? 8.425 4.504 1.055 1.00 86.75 94 SER A CA 1
ATOM 709 C C . SER A 1 94 ? 8.392 3.899 -0.355 1.00 86.75 94 SER A C 1
ATOM 711 O O . SER A 1 94 ? 7.652 2.939 -0.608 1.00 86.75 94 SER A O 1
ATOM 713 N N . PRO A 1 95 ? 9.247 4.374 -1.279 1.00 85.19 95 PRO A N 1
ATOM 714 C CA . PRO A 1 95 ? 9.361 3.781 -2.609 1.00 85.19 95 PRO A CA 1
ATOM 715 C C . PRO A 1 95 ? 9.681 2.280 -2.578 1.00 85.19 95 PRO A C 1
ATOM 717 O O . PRO A 1 95 ? 9.151 1.519 -3.385 1.00 85.19 95 PRO A O 1
ATOM 720 N N . SER A 1 96 ? 10.511 1.826 -1.633 1.00 88.31 96 SER A N 1
ATOM 721 C CA . SER A 1 96 ? 10.820 0.401 -1.453 1.00 88.31 96 SER A CA 1
ATOM 722 C C . SER A 1 96 ? 9.594 -0.410 -1.025 1.00 88.31 96 SER A C 1
ATOM 724 O O . SER A 1 96 ? 9.311 -1.447 -1.623 1.00 88.31 96 SER A O 1
ATOM 726 N N . LEU A 1 97 ? 8.816 0.090 -0.058 1.00 88.69 97 LEU A N 1
ATOM 727 C CA . LEU A 1 97 ? 7.599 -0.572 0.412 1.00 88.69 97 LEU A CA 1
ATOM 728 C C . LEU A 1 97 ? 6.546 -0.666 -0.703 1.00 88.69 97 LEU A C 1
ATOM 730 O O . LEU A 1 97 ? 5.900 -1.706 -0.859 1.00 88.69 97 LEU A O 1
ATOM 734 N N . LEU A 1 98 ? 6.412 0.382 -1.523 1.00 90.25 98 LEU A N 1
ATOM 735 C CA . LEU A 1 98 ? 5.544 0.370 -2.703 1.00 90.25 98 LEU A CA 1
ATOM 736 C C . LEU A 1 98 ? 5.990 -0.675 -3.727 1.00 90.25 98 LEU A C 1
ATOM 738 O O . LEU A 1 98 ? 5.153 -1.450 -4.183 1.00 90.25 98 LEU A O 1
ATOM 742 N N . ARG A 1 99 ? 7.288 -0.748 -4.052 1.00 90.50 99 ARG A N 1
ATOM 743 C CA . ARG A 1 99 ? 7.824 -1.730 -5.010 1.00 90.50 99 ARG A CA 1
ATOM 744 C C . ARG A 1 99 ? 7.609 -3.168 -4.553 1.00 90.50 99 ARG A C 1
ATOM 746 O O . ARG A 1 99 ? 7.051 -3.966 -5.306 1.00 90.50 99 ARG A O 1
ATOM 753 N N . THR A 1 100 ? 7.948 -3.477 -3.303 1.00 92.56 100 THR A N 1
ATOM 754 C CA . THR A 1 100 ? 7.730 -4.814 -2.729 1.00 92.56 100 THR A CA 1
ATOM 755 C C . THR A 1 100 ? 6.247 -5.194 -2.757 1.00 92.56 100 THR A C 1
ATOM 757 O O . THR A 1 100 ? 5.879 -6.310 -3.130 1.00 92.56 100 THR A O 1
ATOM 760 N N . THR A 1 101 ? 5.367 -4.251 -2.410 1.00 92.44 101 THR A N 1
ATOM 761 C CA . THR A 1 101 ? 3.915 -4.475 -2.429 1.00 92.44 101 THR A CA 1
ATOM 762 C C . THR A 1 101 ? 3.392 -4.658 -3.854 1.00 92.44 101 THR A C 1
ATOM 764 O O . THR A 1 101 ? 2.570 -5.544 -4.094 1.00 92.44 101 THR A O 1
ATOM 767 N N . ALA A 1 102 ? 3.888 -3.875 -4.813 1.00 92.81 102 ALA A N 1
ATOM 768 C CA . ALA A 1 102 ? 3.507 -3.962 -6.218 1.00 92.81 102 ALA A CA 1
ATOM 769 C C . ALA A 1 102 ? 3.930 -5.280 -6.859 1.00 92.81 102 ALA A C 1
ATOM 771 O O . ALA A 1 102 ? 3.135 -5.869 -7.591 1.00 92.81 102 ALA A O 1
ATOM 772 N N . ASP A 1 103 ? 5.131 -5.778 -6.553 1.00 93.69 103 ASP A N 1
ATOM 773 C CA . ASP A 1 103 ? 5.575 -7.085 -7.035 1.00 93.69 103 ASP A CA 1
ATOM 774 C C . ASP A 1 103 ? 4.738 -8.199 -6.395 1.00 93.69 103 ASP A C 1
ATOM 776 O O . ASP A 1 103 ? 4.270 -9.101 -7.087 1.00 93.69 103 ASP A O 1
ATOM 780 N N . ARG A 1 104 ? 4.435 -8.117 -5.093 1.00 93.25 104 ARG A N 1
ATOM 781 C CA . ARG A 1 104 ? 3.546 -9.088 -4.432 1.00 93.25 104 ARG A CA 1
ATOM 782 C C . ARG A 1 104 ? 2.160 -9.145 -5.082 1.00 93.25 104 ARG A C 1
ATOM 784 O O . ARG A 1 104 ? 1.646 -10.236 -5.308 1.00 93.25 104 ARG A O 1
ATOM 791 N N . LEU A 1 105 ? 1.572 -7.989 -5.391 1.00 92.38 105 LEU A N 1
ATOM 792 C CA . LEU A 1 105 ? 0.236 -7.878 -5.990 1.00 92.38 105 LEU A CA 1
ATOM 793 C C . LEU A 1 105 ? 0.232 -7.992 -7.523 1.00 92.38 105 LEU A C 1
ATOM 795 O O . LEU A 1 105 ? -0.839 -8.007 -8.123 1.00 92.38 105 LEU A O 1
ATOM 799 N N . LYS A 1 106 ? 1.409 -8.073 -8.158 1.00 91.31 106 LYS A N 1
ATOM 800 C CA . LYS A 1 106 ? 1.586 -8.128 -9.618 1.00 91.31 106 LYS A CA 1
ATOM 801 C C . LYS A 1 106 ? 0.848 -7.000 -10.347 1.00 91.31 106 LYS A C 1
ATOM 803 O O . LYS A 1 106 ? 0.227 -7.227 -11.388 1.00 91.31 106 LYS A O 1
ATOM 808 N N . ILE A 1 107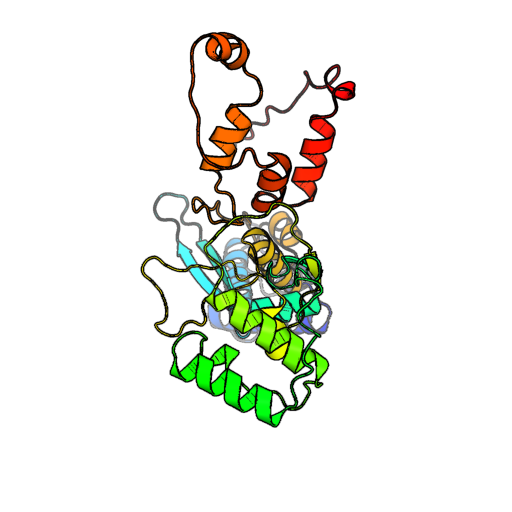 ? 0.929 -5.780 -9.806 1.00 89.88 107 ILE A N 1
ATOM 809 C CA . ILE A 1 107 ? 0.334 -4.597 -10.441 1.00 89.88 107 ILE A CA 1
ATOM 810 C C . ILE A 1 107 ? 0.938 -4.410 -11.827 1.00 89.88 107 ILE A C 1
ATOM 812 O O . ILE A 1 107 ? 2.139 -4.592 -12.025 1.00 89.88 107 ILE A O 1
ATOM 816 N N . ARG A 1 108 ? 0.097 -4.047 -12.794 1.00 88.94 108 ARG A N 1
ATOM 817 C CA . ARG A 1 108 ? 0.553 -3.730 -14.141 1.00 88.94 108 ARG A CA 1
ATOM 818 C C . ARG A 1 108 ? 0.940 -2.261 -14.235 1.00 88.94 108 ARG A C 1
ATOM 820 O O . ARG A 1 108 ? 0.137 -1.394 -13.910 1.00 88.94 108 ARG A O 1
ATOM 827 N N . VAL A 1 109 ? 2.150 -2.003 -14.708 1.00 87.81 109 VAL A N 1
ATOM 828 C CA . VAL A 1 109 ? 2.726 -0.665 -14.872 1.00 87.81 109 VAL A CA 1
ATOM 829 C C . VAL A 1 109 ? 3.029 -0.402 -16.347 1.00 87.81 109 VAL A C 1
ATOM 831 O O . VAL A 1 109 ? 3.221 -1.360 -17.105 1.00 87.81 109 VAL A O 1
ATOM 834 N N . PRO A 1 110 ? 3.058 0.866 -16.782 1.00 84.94 110 PRO A N 1
ATOM 835 C CA . PRO A 1 110 ? 3.380 1.193 -18.163 1.00 84.94 110 PRO A CA 1
ATOM 836 C C . PRO A 1 110 ? 4.811 0.767 -18.514 1.00 84.94 110 PRO A C 1
ATOM 838 O O . PRO A 1 110 ? 5.770 1.048 -17.791 1.00 84.94 110 PRO A O 1
ATOM 841 N N . ALA A 1 111 ? 4.948 0.084 -19.642 1.00 83.19 111 ALA A N 1
ATOM 842 C CA . ALA A 1 111 ? 6.219 -0.266 -20.245 1.00 83.19 111 ALA A CA 1
ATOM 843 C C . ALA A 1 111 ? 6.900 0.987 -20.802 1.00 83.19 111 ALA A C 1
ATOM 845 O O . ALA A 1 111 ? 6.248 1.953 -21.199 1.00 83.19 111 ALA A O 1
ATOM 846 N N . SER A 1 112 ? 8.226 0.965 -20.827 1.00 79.06 112 SER A N 1
ATOM 847 C CA . SER A 1 112 ? 9.027 2.029 -21.412 1.00 79.06 112 SER A CA 1
ATOM 848 C C . SER A 1 112 ? 8.857 2.051 -22.932 1.00 79.06 112 SER A C 1
ATOM 850 O O . SER A 1 112 ? 8.973 1.016 -23.588 1.00 79.06 112 SER A O 1
ATOM 852 N N . ASN A 1 113 ? 8.661 3.242 -23.503 1.00 70.88 113 ASN A N 1
ATOM 853 C CA . ASN A 1 113 ? 8.531 3.464 -24.955 1.00 70.88 113 ASN A CA 1
ATOM 854 C C . ASN A 1 113 ? 9.800 3.061 -25.731 1.00 70.88 113 ASN A C 1
ATOM 856 O O . ASN A 1 113 ? 9.798 2.892 -26.942 1.00 70.88 113 ASN A O 1
ATOM 860 N N . VAL A 1 114 ? 10.895 2.902 -25.000 1.00 66.69 114 VAL A N 1
ATOM 861 C CA . VAL A 1 114 ? 12.206 2.462 -25.464 1.00 66.69 114 VAL A CA 1
ATOM 862 C C . VAL A 1 114 ? 12.219 0.979 -25.863 1.00 66.69 114 VAL A C 1
ATOM 864 O O . VAL A 1 114 ? 13.106 0.514 -26.572 1.00 66.69 114 VAL A O 1
ATOM 867 N N . LEU A 1 115 ? 11.224 0.213 -25.410 1.00 64.38 115 LEU A N 1
ATOM 868 C CA . LEU A 1 115 ? 11.054 -1.191 -25.775 1.00 64.38 115 LEU A CA 1
ATOM 869 C C . LEU A 1 115 ? 10.289 -1.383 -27.091 1.00 64.38 115 LEU A C 1
ATOM 871 O O . LEU A 1 115 ? 9.913 -2.516 -27.387 1.00 64.38 115 LEU A O 1
ATOM 875 N N . GLU A 1 116 ? 10.004 -0.329 -27.866 1.00 59.16 116 GLU A N 1
ATOM 876 C CA . GLU A 1 116 ? 9.392 -0.471 -29.191 1.00 59.16 116 GLU A CA 1
ATOM 877 C C . GLU A 1 116 ? 10.329 -1.254 -30.130 1.00 59.16 116 GLU A C 1
ATOM 879 O O . GLU A 1 116 ? 11.144 -0.712 -30.870 1.00 59.16 116 GLU A O 1
ATOM 884 N N . ILE A 1 117 ? 10.168 -2.578 -30.114 1.00 48.69 117 ILE A N 1
ATOM 885 C CA . ILE A 1 117 ? 10.852 -3.565 -30.962 1.00 48.69 117 ILE A CA 1
ATOM 886 C C . ILE A 1 117 ? 10.518 -3.356 -32.459 1.00 48.69 117 ILE A C 1
ATOM 888 O O . ILE A 1 117 ? 11.179 -3.919 -33.325 1.00 48.69 117 ILE A O 1
ATOM 892 N N . GLY A 1 118 ? 9.511 -2.536 -32.787 1.00 43.59 118 GLY A N 1
ATOM 893 C CA . GLY A 1 118 ? 8.969 -2.371 -34.141 1.00 43.59 118 GLY A CA 1
ATOM 894 C C . GLY A 1 118 ? 9.604 -1.286 -35.018 1.00 43.59 118 GLY A C 1
ATOM 895 O O . GLY A 1 118 ? 9.262 -1.214 -36.194 1.00 43.59 118 GLY A O 1
ATOM 896 N N . THR A 1 119 ? 10.506 -0.450 -34.495 1.00 42.78 119 THR A N 1
ATOM 897 C CA . THR A 1 119 ? 11.207 0.577 -35.295 1.00 42.78 119 THR A CA 1
ATOM 898 C C . THR A 1 119 ? 12.714 0.567 -35.069 1.00 42.78 119 THR A C 1
ATOM 900 O O . THR A 1 119 ? 13.368 1.597 -35.227 1.00 42.78 119 THR A O 1
ATOM 903 N N . LEU A 1 120 ? 13.290 -0.581 -34.691 1.00 46.00 120 LEU A N 1
ATOM 904 C CA . LEU A 1 120 ? 14.671 -0.815 -35.091 1.00 46.00 120 LEU A CA 1
ATOM 905 C C . LEU A 1 120 ? 14.635 -0.958 -36.606 1.00 46.00 120 LEU A C 1
ATOM 907 O O . LEU A 1 120 ? 14.077 -1.924 -37.127 1.00 46.00 120 LEU A O 1
ATOM 911 N N . ASP A 1 121 ? 15.186 0.040 -37.290 1.00 41.47 121 ASP A N 1
ATOM 912 C CA . ASP A 1 121 ? 15.565 -0.070 -38.684 1.00 41.47 121 ASP A CA 1
ATOM 913 C C . ASP A 1 121 ? 16.155 -1.463 -38.904 1.00 41.47 121 ASP A C 1
ATOM 915 O O . ASP A 1 121 ? 17.154 -1.834 -38.289 1.00 41.47 121 ASP A O 1
ATOM 919 N N . THR A 1 122 ? 15.509 -2.239 -39.769 1.00 44.97 122 THR A N 1
ATOM 920 C CA . THR A 1 122 ? 15.813 -3.629 -40.155 1.00 44.97 122 THR A CA 1
ATOM 921 C C . THR A 1 122 ? 17.242 -3.859 -40.687 1.00 44.97 122 THR A C 1
ATOM 923 O O . THR A 1 122 ? 17.527 -4.921 -41.231 1.00 44.97 122 THR A O 1
ATOM 926 N N . ASN A 1 123 ? 18.135 -2.878 -40.543 1.00 46.44 123 ASN A N 1
ATOM 927 C CA . ASN A 1 123 ? 19.499 -2.841 -41.050 1.00 46.44 123 ASN A CA 1
ATOM 928 C C . ASN A 1 123 ? 20.578 -2.769 -39.954 1.00 46.44 123 ASN A C 1
ATOM 930 O O . ASN A 1 123 ? 21.741 -2.998 -40.277 1.00 46.44 123 ASN A O 1
ATOM 934 N N . GLU A 1 124 ? 20.249 -2.482 -38.688 1.00 50.50 124 GLU A N 1
ATOM 935 C CA . GLU A 1 124 ? 21.191 -2.748 -37.594 1.00 50.50 124 GLU A CA 1
ATOM 936 C C . GLU A 1 124 ? 20.968 -4.191 -37.143 1.00 50.50 124 GLU A C 1
ATOM 938 O O . GLU A 1 124 ? 20.075 -4.477 -36.345 1.00 50.50 124 GLU A O 1
ATOM 943 N N . GLU A 1 125 ? 21.745 -5.123 -37.712 1.00 48.41 125 GLU A N 1
ATOM 944 C CA . GLU A 1 125 ? 21.887 -6.474 -37.165 1.00 48.41 125 GLU A CA 1
ATOM 945 C C . GLU A 1 125 ? 21.981 -6.352 -35.645 1.00 48.41 125 GLU A C 1
ATOM 947 O O . GLU A 1 125 ? 22.842 -5.627 -35.146 1.00 48.41 125 GLU A O 1
ATOM 952 N N . ALA A 1 126 ? 21.052 -6.989 -34.926 1.00 59.56 126 ALA A N 1
ATOM 953 C CA . ALA A 1 126 ? 20.953 -6.915 -33.477 1.00 59.56 126 ALA A CA 1
ATOM 954 C C . ALA A 1 126 ? 22.273 -7.391 -32.858 1.00 59.56 126 ALA A C 1
ATOM 956 O O . ALA A 1 126 ? 22.455 -8.584 -32.604 1.00 59.56 126 ALA A O 1
ATOM 957 N N . LYS A 1 127 ? 23.218 -6.460 -32.677 1.00 66.31 127 LYS A N 1
ATOM 958 C CA . LYS A 1 127 ? 24.544 -6.734 -32.145 1.00 66.31 127 LYS A CA 1
ATOM 959 C C . LYS A 1 127 ? 24.321 -7.284 -30.747 1.00 66.31 127 LYS A C 1
ATOM 961 O O . LYS A 1 127 ? 23.943 -6.552 -29.837 1.00 66.31 127 LYS A O 1
ATOM 966 N N . LEU A 1 128 ? 24.516 -8.588 -30.591 1.00 71.56 128 LEU A N 1
ATOM 967 C CA . LEU A 1 128 ? 24.475 -9.218 -29.285 1.00 71.56 128 LEU A CA 1
ATOM 968 C C . LEU A 1 128 ? 25.742 -8.801 -28.5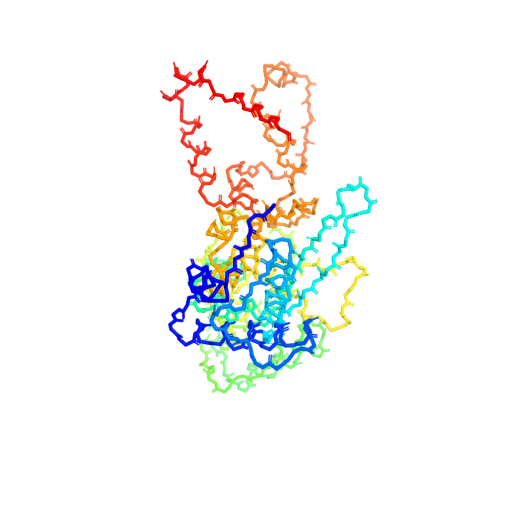53 1.00 71.56 128 LEU A C 1
ATOM 970 O O . LEU A 1 128 ? 26.850 -9.184 -28.926 1.00 71.56 128 LEU A O 1
ATOM 974 N N . TRP A 1 129 ? 25.571 -7.967 -27.537 1.00 73.81 129 TRP A N 1
ATOM 975 C CA . TRP A 1 129 ? 26.671 -7.494 -26.721 1.00 73.81 129 TRP A CA 1
ATOM 976 C C . TRP A 1 129 ? 27.106 -8.606 -25.771 1.00 73.81 129 TRP A C 1
ATOM 978 O O . TRP A 1 129 ? 26.298 -9.180 -25.034 1.00 73.81 129 TRP A O 1
ATOM 988 N N . GLY A 1 130 ? 28.403 -8.911 -25.787 1.00 77.75 130 GLY A N 1
ATOM 989 C CA . GLY A 1 130 ? 29.022 -9.715 -24.742 1.00 77.75 130 GLY A CA 1
ATOM 990 C C . GLY A 1 130 ? 29.044 -8.951 -23.418 1.00 77.75 130 GLY A C 1
ATOM 991 O O . GLY A 1 130 ? 29.049 -7.721 -23.404 1.00 77.75 130 GLY A O 1
ATOM 992 N N . GLN A 1 131 ? 29.097 -9.675 -22.299 1.00 81.81 131 GLN A N 1
ATOM 993 C CA . GLN A 1 131 ? 29.083 -9.086 -20.954 1.00 81.81 131 GLN A CA 1
ATOM 994 C C . GLN A 1 131 ? 30.178 -8.020 -20.766 1.00 81.81 131 GLN A C 1
ATOM 996 O O . GLN A 1 131 ? 29.888 -6.930 -20.286 1.00 81.81 131 GLN A O 1
ATOM 1001 N N . ALA A 1 132 ? 31.416 -8.308 -21.185 1.00 84.12 132 ALA A N 1
ATOM 1002 C CA . ALA A 1 132 ? 32.539 -7.380 -21.042 1.00 84.12 132 ALA A CA 1
ATOM 1003 C C . ALA A 1 132 ? 32.350 -6.091 -21.866 1.00 84.12 132 ALA A C 1
ATOM 1005 O O . ALA A 1 132 ? 32.569 -4.996 -21.356 1.00 84.12 132 ALA A O 1
ATOM 1006 N N . GLU A 1 133 ? 31.879 -6.212 -23.112 1.00 84.62 133 GLU A N 1
ATOM 1007 C CA . GLU A 1 133 ? 31.615 -5.053 -23.977 1.00 84.62 133 GLU A CA 1
ATOM 1008 C C . GLU A 1 133 ? 30.447 -4.205 -23.451 1.00 84.62 133 GLU A C 1
ATOM 1010 O O . GLU A 1 133 ? 30.504 -2.977 -23.476 1.00 84.62 133 GLU A O 1
ATOM 1015 N N . ALA A 1 134 ? 29.386 -4.851 -22.953 1.00 83.19 134 ALA A N 1
ATOM 1016 C CA . ALA A 1 134 ? 28.236 -4.159 -22.380 1.00 83.19 134 ALA A CA 1
ATOM 1017 C C . ALA A 1 134 ? 28.616 -3.386 -21.108 1.00 83.19 134 ALA A C 1
ATOM 1019 O O . ALA A 1 134 ? 28.179 -2.251 -20.924 1.00 83.19 134 ALA A O 1
ATOM 1020 N N . GLN A 1 135 ? 29.457 -3.976 -20.252 1.00 86.25 135 GLN A N 1
ATOM 1021 C CA . GLN A 1 135 ? 29.969 -3.333 -19.040 1.00 86.25 135 GLN A CA 1
ATOM 1022 C C . GLN A 1 135 ? 30.791 -2.082 -19.357 1.00 86.25 135 GLN A C 1
ATOM 1024 O O . GLN A 1 135 ? 30.570 -1.035 -18.746 1.00 86.25 135 GLN A O 1
ATOM 1029 N N . GLU A 1 136 ? 31.708 -2.172 -20.322 1.00 88.38 136 GLU A N 1
ATOM 1030 C CA . GLU A 1 136 ? 32.530 -1.036 -20.746 1.00 88.38 136 GLU A CA 1
ATOM 1031 C C . GLU A 1 136 ? 31.662 0.109 -21.285 1.00 88.38 136 GLU A C 1
ATOM 1033 O O . GLU A 1 136 ? 31.843 1.270 -20.910 1.00 88.38 136 GLU A O 1
ATOM 1038 N N . GLU A 1 137 ? 30.666 -0.214 -22.109 1.00 86.62 137 GLU A N 1
ATOM 1039 C CA . GLU A 1 137 ? 29.780 0.787 -22.693 1.00 86.62 137 GLU A CA 1
ATOM 1040 C C . GLU A 1 137 ? 28.858 1.439 -21.648 1.00 86.62 137 GLU A C 1
ATOM 1042 O O . GLU A 1 137 ? 28.671 2.657 -21.668 1.00 86.62 137 GLU A O 1
ATOM 1047 N N . ILE A 1 138 ? 28.317 0.671 -20.696 1.00 86.06 138 ILE A N 1
ATOM 1048 C CA . ILE A 1 138 ? 27.533 1.216 -19.575 1.00 86.06 138 ILE A CA 1
ATOM 1049 C C . ILE A 1 138 ? 28.396 2.155 -18.733 1.00 86.06 138 ILE A C 1
ATOM 1051 O O . ILE A 1 138 ? 27.969 3.266 -18.410 1.00 86.06 138 ILE A O 1
ATOM 1055 N N . TYR A 1 139 ? 29.631 1.756 -18.429 1.00 88.06 139 TYR A N 1
ATOM 1056 C CA . TYR A 1 139 ? 30.567 2.601 -17.697 1.00 88.06 139 TYR A CA 1
ATOM 1057 C C . TYR A 1 139 ? 30.877 3.896 -18.461 1.00 88.06 139 TYR A C 1
ATOM 1059 O O . TYR A 1 139 ? 30.875 4.982 -17.878 1.00 88.06 139 TYR A O 1
ATOM 1067 N N . ARG A 1 140 ? 31.043 3.816 -19.787 1.00 89.25 140 ARG A N 1
ATOM 1068 C CA . ARG A 1 140 ? 31.218 4.986 -20.658 1.00 89.25 140 ARG A CA 1
ATOM 1069 C C . ARG A 1 140 ? 30.008 5.922 -20.620 1.00 89.25 140 ARG A C 1
ATOM 1071 O O . ARG A 1 140 ? 30.186 7.136 -20.531 1.00 89.25 140 ARG A O 1
ATOM 1078 N N . LEU A 1 141 ? 28.786 5.385 -20.674 1.00 85.12 141 LEU A N 1
ATOM 1079 C CA . LEU A 1 141 ? 27.551 6.172 -20.575 1.00 85.12 141 LEU A CA 1
ATOM 1080 C C . LEU A 1 141 ? 27.418 6.858 -19.208 1.00 85.12 141 LEU A C 1
ATOM 1082 O O . LEU A 1 141 ? 26.991 8.013 -19.152 1.00 85.12 141 LEU A O 1
ATOM 1086 N N . PHE A 1 142 ? 27.815 6.177 -18.131 1.00 86.69 142 PHE A N 1
ATOM 1087 C CA . PHE A 1 142 ? 27.815 6.729 -16.778 1.00 86.69 142 PHE A CA 1
ATOM 1088 C C . PHE A 1 142 ? 28.825 7.872 -16.629 1.00 86.69 142 PHE A C 1
ATOM 1090 O O . PHE A 1 142 ? 28.456 8.963 -16.203 1.00 86.69 142 PHE A O 1
ATOM 1097 N N . LEU A 1 143 ? 30.075 7.674 -17.066 1.00 87.62 143 LEU A N 1
ATOM 1098 C CA . LEU A 1 143 ? 31.098 8.728 -17.057 1.00 87.62 143 LEU A CA 1
ATOM 1099 C C . LEU A 1 143 ? 30.716 9.931 -17.931 1.00 87.62 143 LEU A C 1
ATOM 1101 O O . LEU A 1 143 ? 31.082 11.062 -17.620 1.00 87.62 143 LEU A O 1
ATOM 1105 N N . ALA A 1 144 ? 29.961 9.703 -19.008 1.00 85.56 144 ALA A N 1
ATOM 1106 C CA . ALA A 1 144 ? 29.414 10.761 -19.852 1.00 85.56 144 ALA A CA 1
ATOM 1107 C C . ALA A 1 144 ? 28.197 11.483 -19.234 1.00 85.56 144 ALA A C 1
ATOM 1109 O O . ALA A 1 144 ? 27.652 12.385 -19.871 1.00 85.56 144 ALA A O 1
ATOM 1110 N N . GLY A 1 145 ? 27.739 11.080 -18.042 1.00 79.56 145 GLY A N 1
ATOM 1111 C CA . GLY A 1 145 ? 26.581 11.658 -17.355 1.00 79.56 145 GLY A CA 1
ATOM 1112 C C . GLY A 1 145 ? 25.242 11.384 -18.046 1.00 79.56 145 GLY A C 1
ATOM 1113 O O . GLY A 1 145 ? 24.282 12.117 -17.827 1.00 79.56 145 GLY A O 1
ATOM 1114 N N . LYS A 1 146 ? 25.172 10.368 -18.917 1.00 79.06 146 LYS A N 1
ATOM 1115 C CA . LYS A 1 146 ? 23.953 10.026 -19.672 1.00 79.06 146 LYS A CA 1
ATOM 1116 C C . LYS A 1 146 ? 23.008 9.098 -18.913 1.00 79.06 146 LYS A C 1
ATOM 1118 O O . LYS A 1 146 ? 21.840 9.016 -19.278 1.00 79.06 146 LYS A O 1
ATOM 1123 N N . ILE A 1 147 ? 23.520 8.379 -17.916 1.00 78.62 147 ILE A N 1
ATOM 1124 C CA . ILE A 1 147 ? 22.768 7.440 -17.076 1.00 78.62 147 ILE A CA 1
ATOM 1125 C C . ILE A 1 147 ? 23.140 7.644 -15.604 1.00 78.62 147 ILE A C 1
ATOM 1127 O O . ILE A 1 147 ? 24.245 8.101 -15.303 1.00 78.62 147 ILE A O 1
ATOM 1131 N N . ASN A 1 148 ? 22.235 7.284 -14.694 1.00 78.38 148 ASN A N 1
ATOM 1132 C CA . ASN A 1 148 ? 22.450 7.402 -13.251 1.00 78.38 148 ASN A CA 1
ATOM 1133 C C . ASN A 1 148 ? 23.254 6.217 -12.691 1.00 78.38 148 ASN A C 1
ATOM 1135 O O . ASN A 1 148 ? 23.373 5.169 -13.324 1.00 78.38 148 ASN A O 1
ATOM 1139 N N . ALA A 1 149 ? 23.758 6.357 -11.460 1.00 80.50 149 ALA A N 1
ATOM 1140 C CA . ALA A 1 149 ? 24.518 5.302 -10.780 1.00 80.50 149 ALA A CA 1
ATOM 1141 C C . ALA A 1 149 ? 23.711 4.003 -10.606 1.00 80.50 149 ALA A C 1
ATOM 1143 O O . ALA A 1 149 ? 24.260 2.912 -10.728 1.00 80.50 149 ALA A O 1
ATOM 1144 N N . GLU A 1 150 ? 22.401 4.116 -10.368 1.00 79.12 150 GLU A N 1
ATOM 1145 C CA . GLU A 1 150 ? 21.492 2.968 -10.255 1.00 79.12 150 GLU A CA 1
ATOM 1146 C C . GLU A 1 150 ? 21.397 2.187 -11.578 1.00 79.12 150 GLU A C 1
ATOM 1148 O O . GLU A 1 150 ? 21.382 0.957 -11.576 1.00 79.12 150 GLU A O 1
ATOM 1153 N N . ASP A 1 151 ? 21.422 2.888 -12.714 1.00 76.69 151 ASP A N 1
ATOM 1154 C CA . ASP A 1 151 ? 21.349 2.285 -14.047 1.00 76.69 151 ASP A CA 1
ATOM 1155 C C . ASP A 1 151 ? 22.713 1.782 -14.546 1.00 76.69 151 ASP A C 1
ATOM 1157 O O . ASP A 1 151 ? 22.763 1.023 -15.515 1.00 76.69 151 ASP A O 1
ATOM 1161 N N . ALA A 1 152 ? 23.809 2.161 -13.881 1.00 82.94 152 ALA A N 1
ATOM 1162 C CA . ALA A 1 152 ? 25.169 1.709 -14.174 1.00 82.94 152 ALA A CA 1
ATOM 1163 C C . ALA A 1 152 ? 25.563 0.410 -13.439 1.00 82.94 152 ALA A C 1
ATOM 1165 O O . ALA A 1 152 ? 26.650 -0.123 -13.665 1.00 82.94 152 ALA A O 1
ATOM 1166 N N . GLN A 1 153 ? 24.698 -0.113 -12.562 1.00 84.75 153 GLN A N 1
ATOM 1167 C CA . GLN A 1 153 ? 24.971 -1.329 -11.789 1.00 84.75 153 GLN A CA 1
ATOM 1168 C C . GLN A 1 153 ? 25.060 -2.573 -12.678 1.00 84.75 153 GLN A C 1
ATOM 1170 O O . GLN A 1 153 ? 24.286 -2.740 -13.622 1.00 84.75 153 GLN A O 1
ATOM 1175 N N . ILE A 1 154 ? 25.976 -3.477 -12.347 1.00 84.31 154 ILE A N 1
ATOM 1176 C CA . ILE A 1 154 ? 26.150 -4.748 -13.050 1.00 84.31 154 ILE A CA 1
ATOM 1177 C C . ILE A 1 154 ? 25.460 -5.854 -12.256 1.00 84.31 154 ILE A C 1
ATOM 1179 O O . ILE A 1 154 ? 25.666 -5.945 -11.046 1.00 84.31 154 ILE A O 1
ATOM 1183 N N . PHE A 1 155 ? 24.654 -6.688 -12.920 1.00 83.31 155 PHE A N 1
ATOM 1184 C CA . PHE A 1 155 ? 23.935 -7.776 -12.262 1.00 83.31 155 PHE A CA 1
ATOM 1185 C C . PHE A 1 155 ? 24.415 -9.143 -12.764 1.00 83.31 155 PHE A C 1
ATOM 1187 O O . PHE A 1 155 ? 24.418 -9.419 -13.962 1.00 83.31 155 PHE A O 1
ATOM 1194 N N . ASP A 1 156 ? 24.778 -10.029 -11.834 1.00 80.94 156 ASP A N 1
ATOM 1195 C CA . ASP A 1 156 ? 25.373 -11.342 -12.145 1.00 80.94 156 ASP A CA 1
ATOM 1196 C C . ASP A 1 156 ? 24.403 -12.330 -12.815 1.00 80.94 156 ASP A C 1
ATOM 1198 O O . ASP A 1 156 ? 24.813 -13.359 -13.345 1.00 80.94 156 ASP A O 1
ATOM 1202 N N . TYR A 1 157 ? 23.104 -12.031 -12.786 1.00 82.31 157 TYR A N 1
ATOM 1203 C CA . TYR A 1 157 ? 22.037 -12.879 -13.320 1.00 82.31 157 TYR A CA 1
ATOM 1204 C C . TYR A 1 157 ? 21.525 -12.427 -14.700 1.00 82.31 157 TYR A C 1
ATOM 1206 O O . TYR A 1 157 ? 20.515 -12.949 -15.172 1.00 82.31 157 TYR A O 1
ATOM 1214 N N . GLU A 1 158 ? 22.176 -11.455 -15.348 1.00 80.62 158 GLU A N 1
ATOM 1215 C CA . GLU A 1 158 ? 21.807 -10.991 -16.691 1.00 80.62 158 GLU A CA 1
ATOM 1216 C C . GLU A 1 158 ? 22.387 -11.898 -17.787 1.00 80.62 158 GLU A C 1
ATOM 1218 O O . GLU A 1 158 ? 23.595 -12.131 -17.852 1.00 80.62 158 GLU A O 1
ATOM 1223 N N . ASP A 1 159 ? 21.528 -12.369 -18.697 1.00 82.94 159 ASP A N 1
ATOM 1224 C CA . ASP A 1 159 ? 21.960 -13.045 -19.923 1.00 82.94 159 ASP A CA 1
ATOM 1225 C C . ASP A 1 159 ? 22.399 -12.036 -21.009 1.00 82.94 159 ASP A C 1
ATOM 1227 O O . ASP A 1 159 ? 22.122 -10.835 -20.935 1.00 82.94 159 ASP A O 1
ATOM 1231 N N . SER A 1 160 ? 23.099 -12.502 -22.050 1.00 77.44 160 SER A N 1
ATOM 1232 C CA . SER A 1 160 ? 23.572 -11.636 -23.149 1.00 77.44 160 SER A CA 1
ATOM 1233 C C . SER A 1 160 ? 22.435 -10.898 -23.875 1.00 77.44 160 SER A C 1
ATOM 1235 O O . SER A 1 160 ? 22.621 -9.787 -24.383 1.00 77.44 160 SER A O 1
ATOM 1237 N N . GLY A 1 161 ? 21.228 -11.472 -23.883 1.00 78.75 161 GLY A N 1
ATOM 1238 C CA . GLY A 1 161 ? 20.030 -10.829 -24.416 1.00 78.75 161 GLY A CA 1
ATOM 1239 C C . GLY A 1 161 ? 19.536 -9.674 -23.539 1.00 78.75 161 GLY A C 1
ATOM 1240 O O . GLY A 1 161 ? 19.141 -8.633 -24.060 1.00 78.75 161 GLY A O 1
ATOM 1241 N N . MET A 1 162 ? 19.572 -9.827 -22.216 1.00 80.56 162 MET A N 1
ATOM 1242 C CA . MET A 1 162 ? 19.229 -8.808 -21.225 1.00 80.56 162 MET A CA 1
ATOM 1243 C C . MET A 1 162 ? 20.216 -7.651 -21.287 1.00 80.56 162 MET A C 1
ATOM 1245 O O . MET A 1 162 ? 19.762 -6.510 -21.346 1.00 80.56 162 MET A O 1
ATOM 1249 N N . TRP A 1 163 ? 21.519 -7.936 -21.383 1.00 80.81 163 TRP A N 1
ATOM 1250 C CA . TRP A 1 163 ? 22.556 -6.921 -21.586 1.00 80.81 163 TRP A CA 1
ATOM 1251 C C . TRP A 1 163 ? 22.296 -6.080 -22.829 1.00 80.81 163 TRP A C 1
ATOM 1253 O O . TRP A 1 163 ? 22.268 -4.852 -22.755 1.00 80.81 163 TRP A O 1
ATOM 1263 N N . SER A 1 164 ? 22.039 -6.742 -23.957 1.00 80.00 164 SER A N 1
ATOM 1264 C CA . SER A 1 164 ? 21.792 -6.063 -25.229 1.00 80.00 164 SER A CA 1
ATOM 1265 C C . SER A 1 164 ? 20.534 -5.193 -25.156 1.00 80.00 164 SER A C 1
ATOM 1267 O O . SER A 1 164 ? 20.584 -4.007 -25.475 1.00 80.00 164 SER A O 1
ATOM 1269 N N . ARG A 1 165 ? 19.413 -5.741 -24.658 1.00 79.56 165 ARG A N 1
ATOM 1270 C CA . ARG A 1 165 ? 18.149 -4.996 -24.498 1.00 79.56 165 ARG A CA 1
ATOM 1271 C C . ARG A 1 165 ? 18.302 -3.795 -23.569 1.00 79.56 165 ARG A C 1
ATOM 1273 O O . ARG A 1 165 ? 17.841 -2.708 -23.903 1.00 79.56 165 ARG A O 1
ATOM 1280 N N . ARG A 1 166 ? 18.964 -3.981 -22.427 1.00 82.94 166 ARG A N 1
ATOM 1281 C CA . ARG A 1 166 ? 19.205 -2.922 -21.447 1.00 82.94 166 ARG A CA 1
ATOM 1282 C C . ARG A 1 166 ? 20.087 -1.823 -22.020 1.00 82.94 166 ARG A C 1
ATOM 1284 O O . ARG A 1 166 ? 19.748 -0.653 -21.892 1.00 82.94 166 ARG A O 1
ATOM 1291 N N . LEU A 1 167 ? 21.189 -2.178 -22.674 1.00 81.81 167 LEU A N 1
ATOM 1292 C CA . LEU A 1 167 ? 22.113 -1.201 -23.238 1.00 81.81 167 LEU A CA 1
ATOM 1293 C C . LEU A 1 167 ? 21.463 -0.392 -24.365 1.00 81.81 167 LEU A C 1
ATOM 1295 O O . LEU A 1 167 ? 21.546 0.837 -24.357 1.00 81.81 167 LEU A O 1
ATOM 1299 N N . HIS A 1 168 ? 20.762 -1.060 -25.285 1.00 79.88 168 HIS A N 1
ATOM 1300 C CA . HIS A 1 168 ? 19.974 -0.373 -26.308 1.00 79.88 168 HIS A CA 1
ATOM 1301 C C . HIS A 1 168 ? 18.953 0.566 -25.671 1.00 79.88 168 HIS A C 1
ATOM 1303 O O . HIS A 1 168 ? 18.812 1.710 -26.110 1.00 79.88 168 HIS A O 1
ATOM 1309 N N . ALA A 1 169 ? 18.305 0.121 -24.592 1.00 78.19 169 ALA A N 1
ATOM 1310 C CA . ALA A 1 169 ? 17.342 0.948 -23.903 1.00 78.19 169 ALA A CA 1
ATOM 1311 C C . ALA A 1 169 ? 17.972 2.203 -23.277 1.00 78.19 169 ALA A C 1
ATOM 1313 O O . ALA A 1 169 ? 17.494 3.316 -23.487 1.00 78.19 169 ALA A O 1
ATOM 1314 N N . LEU A 1 170 ? 19.093 2.056 -22.574 1.00 79.00 170 LEU A N 1
ATOM 1315 C CA . LEU A 1 170 ? 19.828 3.175 -21.977 1.00 79.00 170 LEU A CA 1
ATOM 1316 C C . LEU A 1 170 ? 20.346 4.164 -23.033 1.00 79.00 170 LEU A C 1
ATOM 1318 O O . LEU A 1 170 ? 20.255 5.381 -22.857 1.00 79.00 170 LEU A O 1
ATOM 1322 N N . GLN A 1 171 ? 20.834 3.665 -24.171 1.00 78.25 171 GLN A N 1
ATOM 1323 C CA . GLN A 1 171 ? 21.267 4.515 -25.279 1.00 78.25 171 GLN A CA 1
ATOM 1324 C C . GLN A 1 171 ? 20.102 5.307 -25.884 1.00 78.25 171 GLN A C 1
ATOM 1326 O O . GLN A 1 171 ? 20.273 6.483 -26.207 1.00 78.25 171 GLN A O 1
ATOM 1331 N N . GLN A 1 172 ? 18.923 4.701 -26.027 1.00 73.38 172 GLN A N 1
ATOM 1332 C CA . GLN A 1 172 ? 17.732 5.387 -26.528 1.00 73.38 172 GLN A CA 1
ATOM 1333 C C . GLN A 1 172 ? 17.157 6.384 -25.517 1.00 73.38 172 GLN A C 1
ATOM 1335 O O . GLN A 1 172 ? 16.798 7.489 -25.918 1.00 73.38 172 GLN A O 1
ATOM 1340 N N . LEU A 1 173 ? 17.145 6.060 -24.219 1.00 69.06 173 LEU A N 1
ATOM 1341 C CA . LEU A 1 173 ? 16.767 6.999 -23.153 1.00 69.06 173 LEU A CA 1
ATOM 1342 C C . LEU A 1 173 ? 17.592 8.290 -23.228 1.00 69.06 173 LEU A C 1
ATOM 1344 O O . LEU A 1 173 ? 17.041 9.376 -23.093 1.00 69.06 173 LEU A O 1
ATOM 1348 N N . SER A 1 174 ? 18.885 8.183 -23.554 1.00 61.81 174 SER A N 1
ATOM 1349 C CA . SER A 1 174 ? 19.757 9.353 -23.739 1.00 61.81 174 SER A CA 1
ATOM 1350 C C . SER A 1 174 ? 19.469 10.181 -25.005 1.00 61.81 174 SER A C 1
ATOM 1352 O O . SER A 1 174 ? 19.966 11.299 -25.130 1.00 61.81 174 SER A O 1
ATOM 1354 N N . LYS A 1 175 ? 18.704 9.635 -25.962 1.00 62.16 175 LYS A N 1
ATOM 1355 C CA . LYS A 1 175 ? 18.389 10.253 -27.265 1.00 62.16 175 LYS A CA 1
ATOM 1356 C C . LYS A 1 175 ? 16.946 10.756 -27.362 1.00 62.16 175 LYS A C 1
ATOM 1358 O O . LYS A 1 175 ? 16.662 11.610 -28.201 1.00 62.16 175 LYS A O 1
ATOM 1363 N N . LEU A 1 176 ? 16.029 10.220 -26.557 1.00 59.44 176 LEU A N 1
ATOM 1364 C CA . LEU A 1 176 ? 14.610 10.544 -26.645 1.00 59.44 176 LEU A CA 1
ATOM 1365 C C . LEU A 1 176 ? 14.349 11.991 -26.217 1.00 59.44 176 LEU A C 1
ATOM 1367 O O . LEU A 1 176 ? 14.519 12.374 -25.063 1.00 59.44 176 LEU A O 1
ATOM 1371 N N . THR A 1 177 ? 13.883 12.795 -27.171 1.00 50.53 177 THR A N 1
ATOM 1372 C CA . THR A 1 177 ? 13.234 14.077 -26.895 1.00 50.53 177 THR A CA 1
ATOM 1373 C C . THR A 1 177 ? 11.752 13.787 -26.663 1.00 50.53 177 THR A C 1
ATOM 1375 O O . THR A 1 177 ? 11.104 13.235 -27.546 1.00 50.53 177 THR A O 1
ATOM 1378 N N . MET A 1 178 ? 11.257 14.110 -25.465 1.00 47.69 178 MET A N 1
ATOM 1379 C CA . MET A 1 178 ? 9.880 13.953 -24.964 1.00 47.69 178 MET A CA 1
ATOM 1380 C C . MET A 1 178 ? 8.799 14.073 -26.058 1.00 47.69 178 MET A C 1
ATOM 1382 O O . MET A 1 178 ? 8.328 15.168 -26.360 1.00 47.69 178 MET A O 1
ATOM 1386 N N . GLN A 1 179 ? 8.405 12.953 -26.662 1.00 41.62 179 GLN A N 1
ATOM 1387 C CA . GLN A 1 179 ? 7.257 12.866 -27.563 1.00 41.62 179 GLN A CA 1
ATOM 1388 C C . GLN A 1 179 ? 6.293 11.829 -26.973 1.00 41.62 179 GLN A C 1
ATOM 1390 O O . GLN A 1 179 ? 6.674 10.660 -26.843 1.00 41.62 179 GLN A O 1
ATOM 1395 N N . PRO A 1 180 ? 5.075 12.233 -26.577 1.00 46.50 180 PRO A N 1
ATOM 1396 C CA . PRO A 1 180 ? 4.082 11.313 -26.046 1.00 46.50 180 PRO A CA 1
ATOM 1397 C C . PRO A 1 180 ? 3.532 10.451 -27.190 1.00 46.50 180 PRO A C 1
ATOM 1399 O O . PRO A 1 180 ? 2.971 10.971 -28.153 1.00 46.50 180 PRO A O 1
ATOM 1402 N N . LYS A 1 181 ? 3.710 9.129 -27.095 1.00 52.78 181 LYS A N 1
ATOM 1403 C CA . LYS A 1 181 ? 3.018 8.151 -27.946 1.00 52.78 181 LYS A CA 1
ATOM 1404 C C . LYS A 1 181 ? 1.855 7.529 -27.173 1.00 52.78 181 LYS A C 1
ATOM 1406 O O . LYS A 1 181 ? 1.972 7.281 -25.974 1.00 52.78 181 LYS A O 1
ATOM 1411 N N . GLU A 1 182 ? 0.746 7.315 -27.879 1.00 50.78 182 GLU A N 1
ATOM 1412 C CA . GLU A 1 182 ? -0.563 6.953 -27.315 1.00 50.78 182 GLU A CA 1
ATOM 1413 C C . GLU A 1 182 ? -0.728 5.444 -27.027 1.00 50.78 182 GLU A C 1
ATOM 1415 O O . GLU A 1 182 ? -1.557 5.083 -26.196 1.00 50.78 182 GLU A O 1
ATOM 1420 N N . ASP A 1 183 ? 0.107 4.565 -27.597 1.00 62.06 183 ASP A N 1
ATOM 1421 C CA . ASP A 1 183 ? 0.051 3.116 -27.338 1.00 62.06 183 ASP A CA 1
ATOM 1422 C C . ASP A 1 183 ? 0.966 2.701 -26.176 1.00 62.06 183 ASP A C 1
ATOM 1424 O O . ASP A 1 183 ? 2.122 2.310 -26.345 1.00 62.06 183 ASP A O 1
ATOM 1428 N N . VAL A 1 184 ? 0.434 2.780 -24.955 1.00 70.81 184 VAL A N 1
ATOM 1429 C CA . VAL A 1 184 ? 1.148 2.366 -23.740 1.00 70.81 184 VAL A CA 1
ATOM 1430 C C . VAL A 1 184 ? 0.847 0.900 -23.420 1.00 70.81 184 VAL A C 1
ATOM 1432 O O . VAL A 1 184 ? -0.254 0.544 -22.999 1.00 70.81 184 VAL A O 1
ATOM 1435 N N . VAL A 1 185 ? 1.848 0.030 -23.569 1.00 81.38 185 VAL A N 1
ATOM 1436 C CA . VAL A 1 185 ? 1.763 -1.380 -23.151 1.00 81.38 185 VAL A CA 1
ATOM 1437 C C . VAL A 1 185 ? 1.910 -1.475 -21.633 1.00 81.38 185 VAL A C 1
ATOM 1439 O O . VAL A 1 185 ? 2.807 -0.867 -21.063 1.00 81.38 185 VAL A O 1
ATOM 1442 N N . TYR A 1 186 ? 1.074 -2.269 -20.962 1.00 84.12 186 TYR A N 1
ATOM 1443 C CA . TYR A 1 186 ? 1.155 -2.482 -19.512 1.00 84.12 186 TYR A CA 1
ATOM 1444 C C . TYR A 1 186 ? 1.724 -3.866 -19.175 1.00 84.12 186 TYR A C 1
ATOM 1446 O O . TYR A 1 186 ? 1.179 -4.888 -19.597 1.00 84.12 186 TYR A O 1
ATOM 1454 N N . LEU A 1 187 ? 2.784 -3.905 -18.364 1.00 87.19 187 LEU A N 1
ATOM 1455 C CA . LEU A 1 187 ? 3.497 -5.124 -17.969 1.00 87.19 187 LEU A CA 1
ATOM 1456 C C . LEU A 1 187 ? 3.391 -5.368 -16.457 1.00 87.19 187 LEU A C 1
ATOM 1458 O O . LEU A 1 187 ? 3.360 -4.407 -15.688 1.00 87.19 187 LEU A O 1
ATOM 1462 N N . PRO A 1 188 ? 3.342 -6.633 -15.998 1.00 90.50 188 PRO A N 1
ATOM 1463 C CA . PRO A 1 188 ? 3.349 -6.938 -14.571 1.00 90.50 188 PRO A CA 1
ATOM 1464 C C . PRO A 1 188 ? 4.670 -6.492 -13.937 1.00 90.50 188 PRO A C 1
ATOM 1466 O O . PRO A 1 188 ? 5.745 -6.875 -14.399 1.00 90.50 188 PRO A O 1
ATOM 1469 N N . PHE A 1 189 ? 4.578 -5.714 -12.862 1.00 91.06 189 PHE A N 1
ATOM 1470 C CA . PHE A 1 189 ? 5.735 -5.196 -12.149 1.00 91.06 189 PHE A CA 1
ATOM 1471 C C . PHE A 1 189 ? 6.510 -6.314 -11.441 1.00 91.06 189 PHE A C 1
ATOM 1473 O O . PHE A 1 189 ? 5.928 -7.247 -10.880 1.00 91.06 189 PHE A O 1
ATOM 1480 N N . ARG A 1 190 ? 7.837 -6.179 -11.456 1.00 90.75 190 ARG A N 1
ATOM 1481 C CA . ARG A 1 190 ? 8.819 -7.020 -10.766 1.00 90.75 190 ARG A CA 1
ATOM 1482 C C . ARG A 1 190 ? 9.847 -6.115 -10.110 1.00 90.75 190 ARG A C 1
ATOM 1484 O O . ARG A 1 190 ? 10.408 -5.261 -1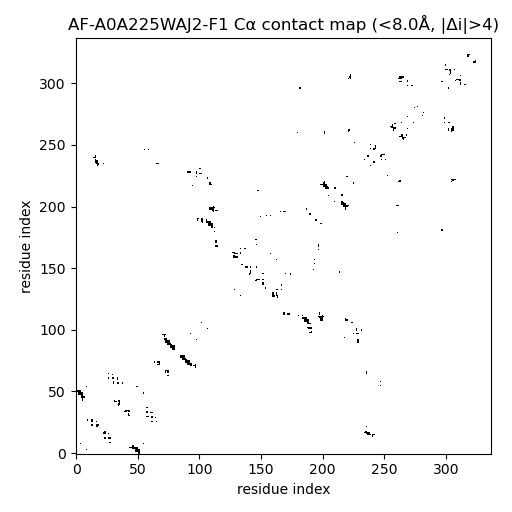0.798 1.00 90.75 190 ARG A O 1
ATOM 1491 N N . ASP A 1 191 ? 10.126 -6.332 -8.827 1.00 89.38 191 ASP A N 1
ATOM 1492 C CA . ASP A 1 191 ? 11.117 -5.543 -8.087 1.00 89.38 191 ASP A CA 1
ATOM 1493 C C . ASP A 1 191 ? 12.530 -6.089 -8.331 1.00 89.38 191 ASP A C 1
ATOM 1495 O O . ASP A 1 191 ? 13.185 -6.642 -7.451 1.00 89.38 191 ASP A O 1
ATOM 1499 N N . LEU A 1 192 ? 12.976 -5.993 -9.584 1.00 87.06 192 LEU A N 1
ATOM 1500 C CA . LEU A 1 192 ? 14.330 -6.336 -10.004 1.00 87.06 192 LEU A CA 1
ATOM 1501 C C . LEU A 1 192 ? 14.981 -5.091 -10.590 1.00 87.06 192 LEU A C 1
ATOM 1503 O O . LEU A 1 192 ? 14.501 -4.553 -11.588 1.00 87.06 192 LEU A O 1
ATOM 1507 N N . ALA A 1 193 ? 16.095 -4.663 -9.996 1.00 82.88 193 ALA A N 1
ATOM 1508 C CA . ALA A 1 193 ? 16.832 -3.484 -10.447 1.00 82.88 193 ALA A CA 1
ATOM 1509 C C . ALA A 1 193 ? 17.250 -3.600 -11.927 1.00 82.88 193 ALA A C 1
ATOM 1511 O O . ALA A 1 193 ? 17.093 -2.644 -12.684 1.00 82.88 193 ALA A O 1
ATOM 1512 N N . ALA A 1 194 ? 17.637 -4.804 -12.371 1.00 81.94 194 ALA A N 1
ATOM 1513 C CA . ALA A 1 194 ? 17.957 -5.093 -13.770 1.00 81.94 194 ALA A CA 1
ATOM 1514 C C . ALA A 1 194 ? 16.802 -4.813 -14.742 1.00 81.94 194 ALA A C 1
ATOM 1516 O O . ALA A 1 194 ? 17.048 -4.520 -15.902 1.00 81.94 194 ALA A O 1
ATOM 1517 N N . LEU A 1 195 ? 15.542 -4.886 -14.301 1.00 83.88 195 LEU A N 1
ATOM 1518 C CA . LEU A 1 195 ? 14.371 -4.676 -15.158 1.00 83.88 195 LEU A CA 1
ATOM 1519 C C . LEU A 1 195 ? 13.837 -3.243 -15.112 1.00 83.88 195 LEU A C 1
ATOM 1521 O O . LEU A 1 195 ? 12.823 -2.961 -15.742 1.00 83.88 195 LEU A O 1
ATOM 1525 N N . ARG A 1 196 ? 14.482 -2.309 -14.405 1.00 83.50 196 ARG A N 1
ATOM 1526 C CA . ARG A 1 196 ? 13.959 -0.941 -14.274 1.00 83.50 196 ARG A CA 1
ATOM 1527 C C . ARG A 1 196 ? 13.758 -0.246 -15.623 1.00 83.50 196 ARG A C 1
ATOM 1529 O O . ARG A 1 196 ? 12.739 0.414 -15.809 1.00 83.50 196 ARG A O 1
ATOM 1536 N N . TYR A 1 197 ? 14.675 -0.459 -16.571 1.00 78.19 197 TYR A N 1
ATOM 1537 C CA . TYR A 1 197 ? 14.606 0.100 -17.929 1.00 78.19 197 TYR A CA 1
ATOM 1538 C C . TYR A 1 197 ? 13.363 -0.354 -18.713 1.00 78.19 197 TYR A C 1
ATOM 1540 O O . TYR A 1 197 ? 12.982 0.287 -19.692 1.00 78.19 197 TYR A O 1
ATOM 1548 N N . VAL A 1 198 ? 12.737 -1.461 -18.292 1.00 84.62 198 VAL A N 1
ATOM 1549 C CA . VAL A 1 198 ? 11.538 -2.020 -18.923 1.00 84.62 198 VAL A CA 1
ATOM 1550 C C . VAL A 1 198 ? 10.308 -1.172 -18.611 1.00 84.62 198 VAL A C 1
ATOM 1552 O O . VAL A 1 198 ? 9.368 -1.140 -19.401 1.00 84.62 198 VAL A O 1
ATOM 1555 N N . TYR A 1 199 ? 10.301 -0.472 -17.478 1.00 86.06 199 TYR A N 1
ATOM 1556 C CA . TYR A 1 199 ? 9.159 0.311 -17.022 1.00 86.06 199 TYR A CA 1
ATOM 1557 C C . TYR A 1 199 ? 9.362 1.796 -17.312 1.00 86.06 199 TYR A C 1
ATOM 1559 O O . TYR A 1 199 ? 10.458 2.339 -17.146 1.00 86.06 199 TYR A O 1
ATOM 1567 N N . ARG A 1 200 ? 8.283 2.471 -17.712 1.00 82.62 200 ARG A N 1
ATOM 1568 C CA . ARG A 1 200 ? 8.272 3.925 -17.875 1.00 82.62 200 ARG A CA 1
ATOM 1569 C C . ARG A 1 200 ? 8.412 4.576 -16.504 1.00 82.62 200 ARG A C 1
ATOM 1571 O O . ARG A 1 200 ? 7.649 4.259 -15.599 1.00 82.62 200 ARG A O 1
ATOM 1578 N N . GLN A 1 201 ? 9.370 5.486 -16.361 1.00 79.56 201 GLN A N 1
ATOM 1579 C CA . GLN A 1 201 ? 9.541 6.287 -15.149 1.00 79.56 201 GLN A CA 1
ATOM 1580 C C . GLN A 1 201 ? 8.644 7.530 -15.250 1.00 79.56 201 GLN A C 1
ATOM 1582 O O . GLN A 1 201 ? 8.661 8.204 -16.278 1.00 79.56 201 GLN A O 1
ATOM 1587 N N . ILE A 1 202 ? 7.816 7.782 -14.234 1.00 74.81 202 ILE A N 1
ATOM 1588 C CA . ILE A 1 202 ? 6.731 8.783 -14.270 1.00 74.81 202 ILE A CA 1
ATOM 1589 C C . ILE A 1 202 ? 7.010 9.965 -13.329 1.00 74.81 202 ILE A C 1
ATOM 1591 O O . ILE A 1 202 ? 6.573 11.085 -13.591 1.00 74.81 202 ILE A O 1
ATOM 1595 N N . ASP A 1 203 ? 7.729 9.733 -12.231 1.00 63.38 203 ASP A N 1
ATOM 1596 C CA . ASP A 1 203 ? 7.945 10.754 -11.206 1.00 63.38 203 ASP A CA 1
ATOM 1597 C C . ASP A 1 203 ? 9.094 11.711 -11.552 1.00 63.38 203 ASP A C 1
ATOM 1599 O O . ASP A 1 203 ? 10.259 11.398 -11.333 1.00 63.38 203 ASP A O 1
ATOM 1603 N N . ASP A 1 204 ? 8.747 12.925 -11.980 1.00 51.69 204 ASP A N 1
ATOM 1604 C CA . ASP A 1 204 ? 9.614 14.100 -11.870 1.00 51.69 204 ASP A CA 1
ATOM 1605 C C . ASP A 1 204 ? 9.201 14.913 -10.625 1.00 51.69 204 ASP A C 1
ATOM 1607 O O . ASP A 1 204 ? 8.298 15.768 -10.653 1.00 51.69 204 ASP A O 1
ATOM 1611 N N . GLU A 1 205 ? 9.857 14.664 -9.489 1.00 49.84 205 GLU A N 1
ATOM 1612 C CA . GLU A 1 205 ? 9.862 15.589 -8.346 1.00 49.84 205 GLU A CA 1
ATOM 1613 C C . GLU A 1 205 ? 10.761 16.797 -8.654 1.00 49.84 205 GLU A C 1
ATOM 1615 O O . GLU A 1 205 ? 11.819 16.988 -8.063 1.00 49.84 205 GLU A O 1
ATOM 1620 N N . ARG A 1 206 ? 10.355 17.628 -9.622 1.00 42.62 206 ARG A N 1
ATOM 1621 C CA . ARG A 1 206 ? 11.130 18.812 -10.024 1.00 42.62 206 ARG A CA 1
ATOM 1622 C C . ARG A 1 206 ? 10.911 20.055 -9.155 1.00 42.62 206 ARG A C 1
ATOM 1624 O O . ARG A 1 206 ? 11.635 21.023 -9.337 1.00 42.62 206 ARG A O 1
ATOM 1631 N N . ASP A 1 207 ? 9.994 20.026 -8.187 1.00 34.91 207 ASP A N 1
ATOM 1632 C CA . ASP A 1 207 ? 9.734 21.176 -7.311 1.00 34.91 207 ASP A CA 1
ATOM 1633 C C . ASP A 1 207 ? 9.949 20.840 -5.826 1.00 34.91 207 ASP A C 1
ATOM 1635 O O . ASP A 1 207 ? 9.051 20.386 -5.120 1.00 34.91 207 ASP A O 1
ATOM 1639 N N . GLY A 1 208 ? 11.162 21.138 -5.349 1.00 36.16 208 GLY A N 1
ATOM 1640 C CA . GLY A 1 208 ? 11.360 21.800 -4.052 1.00 36.16 208 GLY A CA 1
ATOM 1641 C C . GLY A 1 208 ? 11.445 20.954 -2.780 1.00 36.16 208 GLY 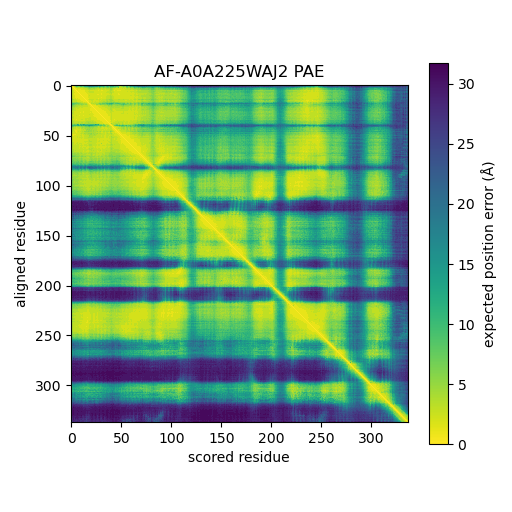A C 1
ATOM 1642 O O . GLY A 1 208 ? 11.469 21.533 -1.697 1.00 36.16 208 GLY A O 1
ATOM 1643 N N . GLY A 1 209 ? 11.515 19.628 -2.876 1.00 35.00 209 GLY A N 1
ATOM 1644 C CA . GLY A 1 209 ? 11.748 18.750 -1.719 1.00 35.00 209 GLY A CA 1
ATOM 1645 C C . GLY A 1 209 ? 12.608 17.528 -2.027 1.00 35.00 209 GLY A C 1
ATOM 1646 O O . GLY A 1 209 ? 12.603 16.588 -1.241 1.00 35.00 209 GLY A O 1
ATOM 1647 N N . GLY A 1 210 ? 13.291 17.535 -3.175 1.00 33.91 210 GLY A N 1
ATOM 1648 C CA . GLY A 1 210 ? 14.065 16.399 -3.652 1.00 33.91 210 GLY A CA 1
ATOM 1649 C C . GLY A 1 210 ? 15.225 16.092 -2.717 1.00 33.91 210 GLY A C 1
ATOM 1650 O O . GLY A 1 210 ? 16.090 16.943 -2.490 1.00 33.91 210 GLY A O 1
ATOM 1651 N N . ASP A 1 211 ? 15.255 14.857 -2.222 1.00 33.81 211 ASP A N 1
ATOM 1652 C CA . ASP A 1 211 ? 16.523 14.232 -1.887 1.00 33.81 211 ASP A CA 1
ATOM 1653 C C . ASP A 1 211 ? 17.458 14.394 -3.095 1.00 33.81 211 ASP A C 1
ATOM 1655 O O . ASP A 1 211 ? 17.077 14.198 -4.249 1.00 33.81 211 ASP A O 1
ATOM 1659 N N . ILE A 1 212 ? 18.680 14.836 -2.812 1.00 37.84 212 ILE A N 1
ATOM 1660 C CA . ILE A 1 212 ? 19.720 15.176 -3.795 1.00 37.84 212 ILE A CA 1
ATOM 1661 C C . ILE A 1 212 ? 20.209 13.924 -4.556 1.00 37.84 212 ILE A C 1
ATOM 1663 O O . ILE A 1 212 ? 20.882 14.036 -5.580 1.00 37.84 212 ILE A O 1
ATOM 1667 N N . ASP A 1 213 ? 19.816 12.733 -4.106 1.00 37.75 213 ASP A N 1
ATOM 1668 C CA . ASP A 1 213 ? 19.994 11.479 -4.825 1.00 37.75 213 ASP A CA 1
ATOM 1669 C C . ASP A 1 213 ? 18.820 11.270 -5.783 1.00 37.75 213 ASP A C 1
ATOM 1671 O O . ASP A 1 213 ? 17.675 11.223 -5.347 1.00 37.75 213 ASP A O 1
ATOM 1675 N N . GLY A 1 214 ? 19.087 11.093 -7.082 1.00 37.94 214 GLY A N 1
ATOM 1676 C CA . GLY A 1 214 ? 18.112 10.825 -8.158 1.00 37.94 214 GLY A CA 1
ATOM 1677 C C . GLY A 1 214 ? 17.298 9.519 -8.041 1.00 37.94 214 GLY A C 1
ATOM 1678 O O . GLY A 1 214 ? 17.044 8.855 -9.043 1.00 37.94 214 GLY A O 1
ATOM 1679 N N . SER A 1 215 ? 16.886 9.158 -6.826 1.00 42.84 215 SER A N 1
ATOM 1680 C CA . SER A 1 215 ? 16.118 7.987 -6.397 1.00 42.84 215 SER A CA 1
ATOM 1681 C C . SER A 1 215 ? 14.591 8.203 -6.455 1.00 42.84 215 SER A C 1
ATOM 1683 O O . SER A 1 215 ? 13.809 7.347 -6.042 1.00 42.84 215 SER A O 1
ATOM 1685 N N . THR A 1 216 ? 14.130 9.342 -6.980 1.00 53.41 216 THR A N 1
ATOM 1686 C CA . THR A 1 216 ? 12.704 9.710 -7.057 1.00 53.41 216 THR A CA 1
ATOM 1687 C C . THR A 1 216 ? 11.962 9.124 -8.259 1.00 53.41 216 THR A C 1
ATOM 1689 O O . THR A 1 216 ? 10.741 9.219 -8.314 1.00 53.41 216 THR A O 1
ATOM 1692 N N . LEU A 1 217 ? 12.648 8.464 -9.198 1.00 67.31 217 LEU A N 1
ATOM 1693 C CA . LEU A 1 217 ? 12.012 7.869 -10.376 1.00 67.31 217 LEU A CA 1
ATOM 1694 C C . LEU A 1 217 ? 11.216 6.606 -9.999 1.00 67.31 217 LEU A C 1
ATOM 1696 O O . LEU A 1 217 ? 11.791 5.557 -9.685 1.00 67.31 217 LEU A O 1
ATOM 1700 N N . SER A 1 218 ? 9.886 6.717 -10.053 1.00 77.81 218 SER A N 1
ATOM 1701 C CA . SER A 1 218 ? 8.934 5.624 -9.840 1.00 77.81 218 SER A CA 1
ATOM 1702 C C . SER A 1 218 ? 8.168 5.276 -11.120 1.00 77.81 218 SER A C 1
ATOM 1704 O O . SER A 1 218 ? 7.758 6.186 -11.847 1.00 77.81 218 SER A O 1
ATOM 1706 N N . PRO A 1 219 ? 7.880 3.984 -11.377 1.00 84.69 219 PRO A N 1
ATOM 1707 C CA . PRO A 1 219 ? 7.002 3.566 -12.467 1.00 84.69 219 PRO A CA 1
ATOM 1708 C C . PRO A 1 219 ? 5.509 3.575 -12.096 1.00 84.69 219 PRO A C 1
ATOM 1710 O O . PRO A 1 219 ? 4.670 3.156 -12.894 1.00 84.69 219 PRO A O 1
ATOM 1713 N N . PHE A 1 220 ? 5.160 3.987 -10.873 1.00 85.06 220 PHE A N 1
ATOM 1714 C CA . PHE A 1 220 ? 3.787 3.943 -10.374 1.00 85.06 220 PHE A CA 1
ATOM 1715 C C . PHE A 1 220 ? 3.067 5.268 -10.613 1.00 85.06 220 PHE A C 1
ATOM 1717 O O . PHE A 1 220 ? 3.527 6.316 -10.161 1.00 85.06 220 PHE A O 1
ATOM 1724 N N . ARG A 1 221 ? 1.885 5.209 -11.236 1.00 80.88 221 ARG A N 1
ATOM 1725 C CA . ARG A 1 221 ? 0.968 6.357 -11.310 1.00 80.88 221 ARG A CA 1
ATOM 1726 C C . ARG A 1 221 ? 0.440 6.706 -9.925 1.00 80.88 221 ARG A C 1
ATOM 1728 O O . ARG A 1 221 ? 0.453 5.869 -9.015 1.00 80.88 221 ARG A O 1
ATOM 1735 N N . VAL A 1 222 ? -0.140 7.894 -9.776 1.00 79.25 222 VAL A N 1
ATOM 1736 C CA . VAL A 1 222 ? -0.789 8.300 -8.516 1.00 79.25 222 VAL A CA 1
ATOM 1737 C C . VAL A 1 222 ? -1.866 7.294 -8.091 1.00 79.25 222 VAL A C 1
ATOM 1739 O O . VAL A 1 222 ? -1.905 6.895 -6.927 1.00 79.25 222 VAL A O 1
ATOM 1742 N N . VAL A 1 223 ? -2.689 6.805 -9.026 1.00 81.19 223 VAL A N 1
ATOM 1743 C CA . VAL A 1 223 ? -3.715 5.783 -8.739 1.00 81.19 223 VAL A CA 1
ATOM 1744 C C . VAL A 1 223 ? -3.101 4.472 -8.252 1.00 81.19 223 VAL A C 1
ATOM 1746 O O . VAL A 1 223 ? -3.625 3.861 -7.320 1.00 81.19 223 VAL A O 1
ATOM 1749 N N . ASP A 1 224 ? -1.975 4.048 -8.827 1.00 84.94 224 ASP A N 1
ATOM 1750 C CA . ASP A 1 224 ? -1.298 2.817 -8.415 1.00 84.94 224 ASP A CA 1
ATOM 1751 C C . ASP A 1 224 ? -0.718 2.974 -7.000 1.00 84.94 224 ASP A C 1
ATOM 1753 O O . ASP A 1 224 ? -0.893 2.090 -6.163 1.00 84.94 224 ASP A O 1
ATOM 1757 N N . LYS A 1 225 ? -0.136 4.139 -6.678 1.00 85.31 225 LYS A N 1
ATOM 1758 C CA . LYS A 1 225 ? 0.327 4.470 -5.318 1.00 85.31 225 LYS A CA 1
ATOM 1759 C C . LYS A 1 225 ? -0.821 4.457 -4.304 1.00 85.31 225 LYS A C 1
ATOM 1761 O O . LYS A 1 225 ? -0.663 3.905 -3.214 1.00 85.31 225 LYS A O 1
ATOM 1766 N N . ILE A 1 226 ? -1.984 5.011 -4.657 1.00 85.25 226 ILE A N 1
ATOM 1767 C CA . ILE A 1 226 ? -3.181 4.998 -3.798 1.00 85.25 226 ILE A CA 1
ATOM 1768 C C . ILE A 1 226 ? -3.657 3.561 -3.568 1.00 85.25 226 ILE A C 1
ATOM 1770 O O . ILE A 1 226 ? -3.866 3.168 -2.421 1.00 85.25 226 ILE A O 1
ATOM 1774 N N . ARG A 1 227 ? -3.773 2.754 -4.631 1.00 87.56 227 ARG A N 1
ATOM 1775 C CA . ARG A 1 227 ? -4.179 1.340 -4.552 1.00 87.56 227 ARG A CA 1
ATOM 1776 C C . ARG A 1 227 ? -3.226 0.522 -3.680 1.00 87.56 227 ARG A C 1
ATOM 1778 O O . ARG A 1 227 ? -3.677 -0.228 -2.821 1.00 87.56 227 ARG A O 1
ATOM 1785 N N . LEU A 1 228 ? -1.918 0.699 -3.862 1.00 90.25 228 LEU A N 1
ATOM 1786 C CA . LEU A 1 228 ? -0.886 0.041 -3.055 1.00 90.25 228 LEU A CA 1
ATOM 1787 C C . LEU A 1 228 ? -0.967 0.444 -1.583 1.00 90.25 228 LEU A C 1
ATOM 1789 O O . LEU A 1 228 ? -0.909 -0.415 -0.706 1.00 90.25 228 LEU A O 1
ATOM 1793 N N . THR A 1 229 ? -1.145 1.737 -1.312 1.00 89.56 229 THR A N 1
ATOM 1794 C CA . THR A 1 229 ? -1.293 2.249 0.055 1.00 89.56 229 THR A CA 1
ATOM 1795 C C . THR A 1 229 ? -2.558 1.701 0.711 1.00 89.56 229 THR A C 1
ATOM 1797 O O . THR A 1 229 ? -2.505 1.249 1.850 1.00 89.56 229 THR A O 1
ATOM 1800 N N . LYS A 1 230 ? -3.684 1.666 -0.013 1.00 89.56 230 LYS A N 1
ATOM 1801 C CA . LYS A 1 230 ? -4.936 1.073 0.474 1.00 89.56 230 LYS A CA 1
ATOM 1802 C C . LYS A 1 230 ? -4.774 -0.419 0.758 1.00 89.56 230 LYS A C 1
ATOM 1804 O O . LYS A 1 230 ? -5.171 -0.859 1.824 1.00 89.56 230 LYS A O 1
ATOM 1809 N N . ALA A 1 231 ? -4.101 -1.171 -0.113 1.00 90.50 231 ALA A N 1
ATOM 1810 C CA . ALA A 1 231 ? -3.826 -2.589 0.119 1.00 90.50 231 ALA A CA 1
ATOM 1811 C C . ALA A 1 231 ? -2.926 -2.842 1.344 1.00 90.50 231 ALA A C 1
ATOM 1813 O O . ALA A 1 231 ? -3.068 -3.867 2.006 1.00 90.50 231 ALA A O 1
ATOM 1814 N N . LEU A 1 232 ? -1.997 -1.930 1.657 1.00 91.00 232 LEU A N 1
ATOM 1815 C CA . LEU A 1 232 ? -1.205 -1.989 2.893 1.00 91.00 232 LEU A CA 1
ATOM 1816 C C . LEU A 1 232 ? -2.068 -1.735 4.133 1.00 91.00 232 LEU A C 1
ATOM 1818 O O . LEU A 1 232 ? -1.893 -2.415 5.138 1.00 91.00 232 LEU A O 1
ATOM 1822 N N . ILE A 1 233 ? -3.002 -0.786 4.050 1.00 90.75 233 ILE A N 1
ATOM 1823 C CA . ILE A 1 233 ? -3.944 -0.474 5.130 1.00 90.75 233 ILE A CA 1
ATOM 1824 C C . ILE A 1 233 ? -4.901 -1.648 5.369 1.00 90.75 233 ILE A C 1
ATOM 1826 O O . ILE A 1 233 ? -5.025 -2.113 6.500 1.00 90.75 233 ILE A O 1
ATOM 1830 N N . ASP A 1 234 ? -5.492 -2.179 4.299 1.00 90.25 234 ASP A N 1
ATOM 1831 C CA . ASP A 1 234 ? -6.463 -3.280 4.339 1.00 90.25 234 ASP A CA 1
ATOM 1832 C C . ASP A 1 234 ? -5.848 -4.608 4.780 1.00 90.25 234 ASP A C 1
ATOM 1834 O O . ASP A 1 234 ? -6.550 -5.514 5.220 1.00 90.25 234 ASP A O 1
ATOM 1838 N N . ALA A 1 235 ? -4.524 -4.743 4.678 1.00 90.44 235 ALA A N 1
ATOM 1839 C CA . ALA A 1 235 ? -3.822 -5.890 5.232 1.00 90.44 235 ALA A CA 1
ATOM 1840 C C . ALA A 1 235 ? -3.783 -5.863 6.771 1.00 90.44 235 ALA A C 1
ATOM 1842 O O . ALA A 1 235 ? -3.651 -6.924 7.384 1.00 90.44 235 ALA A O 1
ATOM 1843 N N . GLU A 1 236 ? -3.859 -4.684 7.397 1.00 90.00 236 GLU A N 1
ATOM 1844 C CA . GLU A 1 236 ? -3.819 -4.523 8.857 1.00 90.00 236 GLU A CA 1
ATOM 1845 C C . GLU A 1 236 ? -5.214 -4.391 9.470 1.00 90.00 236 GLU A C 1
ATOM 1847 O O . GLU A 1 236 ? -5.498 -5.037 10.479 1.00 90.00 236 GLU A O 1
ATOM 1852 N N . PHE A 1 237 ? -6.089 -3.585 8.864 1.00 90.12 237 PHE A N 1
ATOM 1853 C CA . PHE A 1 237 ? -7.424 -3.316 9.387 1.00 90.12 237 PHE A CA 1
ATOM 1854 C C . PHE A 1 237 ? -8.488 -3.302 8.297 1.00 90.12 237 PHE A C 1
ATOM 1856 O O . PHE A 1 237 ? -8.303 -2.719 7.231 1.00 90.12 237 PHE A O 1
ATOM 1863 N N . ASP A 1 238 ? -9.651 -3.848 8.631 1.00 91.00 238 ASP A N 1
ATOM 1864 C CA . ASP A 1 238 ? -10.882 -3.614 7.896 1.00 91.00 238 ASP A CA 1
ATOM 1865 C C . ASP A 1 238 ? -11.404 -2.203 8.220 1.00 91.00 238 ASP A C 1
ATOM 1867 O O . ASP A 1 238 ? -11.937 -1.926 9.302 1.00 91.00 238 ASP A O 1
ATOM 1871 N N . CYS A 1 239 ? -11.203 -1.283 7.274 1.00 88.62 239 CYS A N 1
ATOM 1872 C CA . CYS A 1 239 ? -11.618 0.110 7.417 1.00 88.62 239 CYS A CA 1
ATOM 1873 C C . CYS A 1 239 ? -13.139 0.272 7.479 1.00 88.62 239 CYS A C 1
ATOM 1875 O O . CYS A 1 239 ? -13.607 1.189 8.153 1.00 88.62 239 CYS A O 1
ATOM 1877 N N . ASP A 1 240 ? -13.903 -0.595 6.815 1.00 89.88 240 ASP A N 1
ATOM 1878 C CA . ASP A 1 240 ? -15.363 -0.511 6.801 1.00 89.88 240 ASP A CA 1
ATOM 1879 C C . ASP A 1 240 ? -15.914 -0.970 8.152 1.00 89.88 240 ASP A C 1
ATOM 1881 O O . ASP A 1 240 ? -16.711 -0.270 8.780 1.00 89.88 240 ASP A O 1
ATOM 1885 N N . ALA A 1 241 ? -15.365 -2.056 8.696 1.00 91.00 241 ALA A N 1
ATOM 1886 C CA . ALA A 1 241 ? -15.696 -2.512 10.040 1.00 91.00 241 ALA A CA 1
ATOM 1887 C C . ALA A 1 241 ? -15.291 -1.495 11.132 1.00 91.00 241 ALA A C 1
ATOM 1889 O O . ALA A 1 241 ? -15.954 -1.390 12.168 1.00 91.00 241 ALA A O 1
ATOM 1890 N N . LEU A 1 242 ? -14.213 -0.724 10.931 1.00 89.88 242 LEU A N 1
ATOM 1891 C CA . LEU A 1 242 ? -13.841 0.384 11.824 1.00 89.88 242 LEU A CA 1
ATOM 1892 C C . LEU A 1 242 ? -14.848 1.547 11.772 1.00 89.88 242 LEU A C 1
ATOM 1894 O O . LEU A 1 242 ? -15.112 2.157 12.815 1.00 89.88 242 LEU A O 1
ATOM 1898 N N . LEU A 1 243 ? -15.402 1.852 10.591 1.00 90.25 243 LEU A N 1
ATOM 1899 C CA . LEU A 1 243 ? -16.442 2.872 10.405 1.00 90.25 243 LEU A CA 1
ATOM 1900 C C . LEU A 1 243 ? -17.755 2.450 11.072 1.00 90.25 243 LEU A C 1
ATOM 1902 O O . LEU A 1 243 ? -18.315 3.210 11.861 1.00 90.25 243 LEU A O 1
ATOM 1906 N N . GLU A 1 244 ? -18.217 1.224 10.813 1.00 91.62 244 GLU A N 1
ATOM 1907 C CA . GLU A 1 244 ? -19.461 0.684 11.380 1.00 91.62 244 GLU A CA 1
ATOM 1908 C C . GLU A 1 244 ? -19.446 0.675 12.911 1.00 91.62 244 GLU A C 1
ATOM 1910 O O . GLU A 1 244 ? -20.454 0.949 13.564 1.00 91.62 244 GLU A O 1
ATOM 1915 N N . ARG A 1 245 ? -18.276 0.407 13.500 1.00 88.25 245 ARG A N 1
ATOM 1916 C CA . ARG A 1 245 ? -18.083 0.404 14.953 1.00 88.25 245 ARG A CA 1
ATOM 1917 C C . ARG A 1 245 ? -17.792 1.786 15.544 1.00 88.25 245 ARG A C 1
ATOM 1919 O O . ARG A 1 245 ? -17.577 1.885 16.749 1.00 88.25 245 ARG A O 1
ATOM 1926 N N . GLY A 1 246 ? -17.771 2.849 14.734 1.00 87.56 246 GLY A N 1
ATOM 1927 C CA . GLY A 1 246 ? -17.542 4.229 15.178 1.00 87.56 246 GLY A CA 1
ATOM 1928 C C . GLY A 1 246 ? -16.132 4.498 15.720 1.00 87.56 246 GLY A C 1
ATOM 1929 O O . GLY A 1 246 ? -15.933 5.434 16.501 1.00 87.56 246 GLY A O 1
ATOM 1930 N N . LEU A 1 247 ? -15.157 3.661 15.353 1.00 87.75 247 LEU A N 1
ATOM 1931 C CA . LEU A 1 247 ? -13.743 3.811 15.722 1.00 87.75 247 LEU A CA 1
ATOM 1932 C C . LEU A 1 247 ? -12.969 4.647 14.699 1.00 87.75 247 LEU A C 1
ATOM 1934 O O . LEU A 1 247 ? -11.968 5.278 15.039 1.00 87.75 247 LEU A O 1
ATOM 1938 N N . LEU A 1 248 ? -13.458 4.663 13.462 1.00 88.38 248 LEU A N 1
ATOM 1939 C CA . LEU A 1 248 ? -13.020 5.525 12.379 1.00 88.38 248 LEU A CA 1
ATOM 1940 C C . LEU A 1 248 ? -14.207 6.379 11.937 1.00 88.38 248 LEU A C 1
ATOM 1942 O O . LEU A 1 248 ? -15.349 5.932 11.986 1.00 88.38 248 LEU A O 1
ATOM 1946 N N . GLU A 1 249 ? -13.940 7.609 11.514 1.00 86.12 249 GLU A N 1
ATOM 1947 C CA . GLU A 1 249 ? -14.989 8.504 11.022 1.00 86.12 249 GLU A CA 1
ATOM 1948 C C . GLU A 1 249 ? -15.059 8.501 9.496 1.00 86.12 249 GLU A C 1
ATOM 1950 O O . GLU A 1 249 ? -16.121 8.286 8.923 1.00 86.12 249 GLU A O 1
ATOM 1955 N N . HIS A 1 250 ? -13.913 8.686 8.836 1.00 85.69 250 HIS A N 1
ATOM 1956 C CA . HIS A 1 250 ? -13.784 8.625 7.385 1.00 85.69 250 HIS A CA 1
ATOM 1957 C C . HIS A 1 250 ? -12.394 8.118 6.994 1.00 85.69 250 HIS A C 1
ATOM 1959 O O . HIS A 1 250 ? -11.410 8.375 7.689 1.00 85.69 250 HIS A O 1
ATOM 1965 N N . HIS A 1 251 ? -12.304 7.473 5.832 1.00 84.25 251 HIS A N 1
ATOM 1966 C CA . HIS A 1 251 ? -11.051 7.256 5.118 1.00 84.25 251 HIS A CA 1
ATOM 1967 C C . HIS A 1 251 ? -11.229 7.718 3.669 1.00 84.25 251 HIS A C 1
ATOM 1969 O O . HIS A 1 251 ? -12.234 7.416 3.034 1.00 84.25 251 HIS A O 1
ATOM 1975 N N . PHE A 1 252 ? -10.286 8.502 3.154 1.00 82.81 252 PHE A N 1
ATOM 1976 C CA . PHE A 1 252 ? -10.353 9.058 1.802 1.00 82.81 252 PHE A CA 1
ATOM 1977 C C . PHE A 1 252 ? -8.949 9.328 1.262 1.00 82.81 252 PHE A C 1
ATOM 1979 O O . PHE A 1 252 ? -7.993 9.480 2.025 1.00 82.81 252 PHE A O 1
ATOM 1986 N N . CYS A 1 253 ? -8.825 9.410 -0.061 1.00 76.75 253 CYS A N 1
ATOM 1987 C CA . CYS A 1 253 ? -7.606 9.857 -0.726 1.00 76.75 253 CYS A CA 1
ATOM 1988 C C . CYS A 1 253 ? -7.703 11.355 -1.068 1.00 76.75 253 CYS A C 1
ATOM 1990 O O . CYS A 1 253 ? -8.743 11.796 -1.566 1.00 76.75 253 CYS A O 1
ATOM 1992 N N . PRO A 1 254 ? -6.651 12.158 -0.826 1.00 73.19 254 PRO A N 1
ATOM 1993 C CA . PRO A 1 254 ? -6.638 13.551 -1.254 1.00 73.19 254 PRO A CA 1
ATOM 1994 C C . PRO A 1 254 ? -6.594 13.648 -2.784 1.00 73.19 254 PRO A C 1
ATOM 1996 O O . PRO A 1 254 ? -5.939 12.847 -3.451 1.00 73.19 254 PRO A O 1
ATOM 1999 N N . HIS A 1 255 ? -7.269 14.654 -3.338 1.00 70.88 255 HIS A N 1
ATOM 2000 C CA . HIS A 1 255 ? -7.206 14.953 -4.766 1.00 70.88 255 HIS A CA 1
ATOM 2001 C C . HIS A 1 255 ? -5.846 15.548 -5.146 1.00 70.88 255 HIS A C 1
ATOM 2003 O O . HIS A 1 255 ? -5.330 16.434 -4.463 1.00 70.88 255 HIS A O 1
ATOM 2009 N N . THR A 1 256 ? -5.296 15.104 -6.277 1.00 65.44 256 THR A N 1
ATOM 2010 C CA . THR A 1 256 ? -4.082 15.689 -6.858 1.00 65.44 256 THR A CA 1
ATOM 2011 C C . THR A 1 256 ? -4.446 16.796 -7.850 1.00 65.44 256 THR A C 1
ATOM 2013 O O . THR A 1 256 ? -5.277 16.603 -8.742 1.00 65.44 256 THR A O 1
ATOM 2016 N N . HIS A 1 257 ? -3.794 17.951 -7.699 1.00 59.56 257 HIS A N 1
ATOM 2017 C CA . HIS A 1 257 ? -3.858 19.086 -8.632 1.00 59.56 257 HIS A CA 1
ATOM 2018 C C . HIS A 1 257 ? -2.686 19.111 -9.631 1.00 59.56 257 HIS A C 1
ATOM 2020 O O . HIS A 1 257 ? -2.665 19.929 -10.546 1.00 59.56 257 HIS A O 1
ATOM 2026 N N . LYS A 1 258 ? -1.707 18.211 -9.475 1.00 61.16 258 LYS A N 1
ATOM 2027 C CA . LYS A 1 258 ? -0.551 18.079 -10.368 1.00 61.16 258 LYS A CA 1
ATOM 2028 C C . LYS A 1 258 ? -0.922 17.257 -11.606 1.00 61.16 258 LYS A C 1
ATOM 2030 O O . LYS A 1 258 ? -1.485 16.174 -11.476 1.00 61.16 258 LYS A O 1
ATOM 2035 N N . THR A 1 259 ? -0.577 17.775 -12.779 1.00 58.00 259 THR A N 1
ATOM 2036 C CA . THR A 1 259 ? -0.637 17.047 -14.053 1.00 58.00 259 THR A CA 1
ATOM 2037 C C . THR A 1 259 ? 0.786 16.656 -14.444 1.00 58.00 259 THR A C 1
ATOM 2039 O O . THR A 1 259 ? 1.672 17.512 -14.430 1.00 58.00 259 THR A O 1
ATOM 2042 N N . THR A 1 260 ? 1.014 15.390 -14.779 1.00 59.88 260 THR A N 1
ATOM 2043 C CA . THR A 1 260 ? 2.245 14.903 -15.423 1.00 59.88 260 THR A CA 1
ATOM 2044 C C . THR A 1 260 ? 1.898 14.357 -16.812 1.00 59.88 260 THR A C 1
ATOM 2046 O O . THR A 1 260 ? 0.750 14.425 -17.245 1.00 59.88 260 THR A O 1
ATOM 2049 N N . ASP A 1 261 ? 2.884 13.826 -17.535 1.00 57.31 261 ASP A N 1
ATOM 2050 C CA . ASP A 1 261 ? 2.668 13.183 -18.842 1.00 57.31 261 ASP A CA 1
ATOM 2051 C C . ASP A 1 261 ? 1.769 11.927 -18.745 1.00 57.31 261 ASP A C 1
ATOM 2053 O O . ASP A 1 261 ? 1.172 11.492 -19.725 1.00 57.31 261 ASP A O 1
ATOM 2057 N N . VAL A 1 262 ? 1.632 11.341 -17.547 1.00 59.75 262 VAL A N 1
ATOM 2058 C CA . VAL A 1 262 ? 0.784 10.158 -17.306 1.00 59.75 262 VAL A CA 1
ATOM 2059 C C . VAL A 1 262 ? -0.355 10.448 -16.323 1.00 59.75 262 VAL A C 1
ATOM 2061 O O . VAL A 1 262 ? -1.472 9.964 -16.514 1.00 59.75 262 VAL A O 1
ATOM 2064 N N . ASP A 1 263 ? -0.112 11.250 -15.283 1.00 62.53 263 ASP A N 1
ATOM 2065 C CA . ASP A 1 263 ? -1.128 11.599 -14.291 1.00 62.53 263 ASP A CA 1
ATOM 2066 C C . ASP A 1 263 ? -1.925 12.826 -14.730 1.00 62.53 263 ASP A C 1
ATOM 2068 O O . ASP A 1 263 ? -1.385 13.872 -15.087 1.00 62.53 263 ASP A O 1
ATOM 2072 N N . THR A 1 264 ? -3.247 12.723 -14.649 1.00 65.06 264 THR A N 1
ATOM 2073 C CA . THR A 1 264 ? -4.150 13.833 -14.974 1.00 65.06 264 THR A CA 1
ATOM 2074 C C . THR A 1 264 ? -4.555 14.553 -13.694 1.00 65.06 264 THR A C 1
ATOM 2076 O O . THR A 1 264 ? -4.808 13.897 -12.693 1.00 65.06 264 THR A O 1
ATOM 2079 N N . SER A 1 265 ? -4.642 15.884 -13.684 1.00 67.44 265 SER A N 1
ATOM 2080 C CA . SER A 1 265 ? -5.215 16.601 -12.538 1.00 67.44 265 SER A CA 1
ATOM 2081 C C . SER A 1 265 ? -6.734 16.731 -12.645 1.00 67.44 265 SER A C 1
ATOM 2083 O O . SER A 1 265 ? -7.314 16.672 -13.735 1.00 67.44 265 SER A O 1
ATOM 2085 N N . LEU A 1 266 ? -7.387 16.986 -11.507 1.00 69.31 266 LEU A N 1
ATOM 2086 C CA . LEU A 1 266 ? -8.826 17.266 -11.474 1.00 69.31 266 LEU A CA 1
ATOM 2087 C C . LEU A 1 266 ? -9.203 18.465 -12.357 1.00 69.31 266 LEU A C 1
ATOM 2089 O O . LEU A 1 266 ? -10.278 18.484 -12.952 1.00 69.31 266 LEU A O 1
ATOM 2093 N N . ASP A 1 267 ? -8.324 19.462 -12.443 1.00 66.19 267 ASP A N 1
ATOM 2094 C CA . ASP A 1 267 ? -8.575 20.691 -13.192 1.00 66.19 267 ASP A CA 1
ATOM 2095 C C . ASP A 1 267 ? -8.520 20.444 -14.707 1.00 66.19 267 ASP A C 1
ATOM 2097 O O . ASP A 1 267 ? -9.382 20.932 -15.440 1.00 66.19 267 ASP A O 1
ATOM 2101 N N . VAL A 1 268 ? -7.592 19.596 -15.172 1.00 66.62 268 VAL A N 1
ATOM 2102 C CA . VAL A 1 268 ? -7.544 19.146 -16.575 1.00 66.62 268 VAL A CA 1
ATOM 2103 C C . VAL A 1 268 ? -8.784 18.327 -16.925 1.00 66.62 268 VAL A C 1
ATOM 2105 O O . VAL A 1 268 ? -9.414 18.593 -17.950 1.00 66.62 268 VAL A O 1
ATOM 2108 N N . LEU A 1 269 ? -9.195 17.405 -16.048 1.00 69.12 269 LEU A N 1
ATOM 2109 C CA . LEU A 1 269 ? -10.429 16.640 -16.231 1.00 69.12 269 LEU A CA 1
ATOM 2110 C C . LEU A 1 269 ? -11.653 17.549 -16.320 1.00 69.12 269 LEU A C 1
ATOM 2112 O O . LEU A 1 269 ? -12.444 17.402 -17.244 1.00 69.12 269 LEU A O 1
ATOM 2116 N N . ARG A 1 270 ? -11.800 18.524 -15.414 1.00 68.50 270 ARG A N 1
ATOM 2117 C CA . ARG A 1 270 ? -12.921 19.481 -15.435 1.00 68.50 270 ARG A CA 1
ATOM 2118 C C . ARG A 1 270 ? -12.996 20.252 -16.747 1.00 68.50 270 ARG A C 1
ATOM 2120 O O . ARG A 1 270 ? -14.090 20.426 -17.275 1.00 68.50 270 ARG A O 1
ATOM 2127 N N . VAL A 1 271 ? -11.858 20.691 -17.281 1.00 65.69 271 VAL A N 1
ATOM 2128 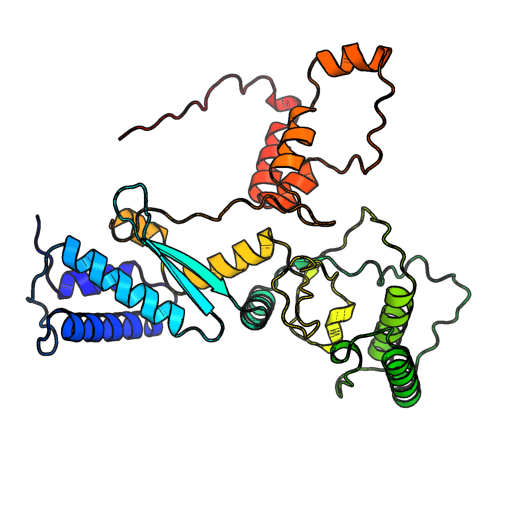C CA . VAL A 1 271 ? -11.809 21.417 -18.555 1.00 65.69 271 VAL A CA 1
ATOM 2129 C C . VAL A 1 271 ? -12.108 20.486 -19.731 1.00 65.69 271 VAL A C 1
ATOM 2131 O O . VAL A 1 271 ? -12.919 20.834 -20.580 1.00 65.69 271 VAL A O 1
ATOM 2134 N N . GLN A 1 272 ? -11.521 19.291 -19.788 1.00 65.06 272 GLN A N 1
ATOM 2135 C CA . GLN A 1 272 ? -11.733 18.362 -20.902 1.00 65.06 272 GLN A CA 1
ATOM 2136 C C . GLN A 1 272 ? -13.161 17.793 -20.914 1.00 65.06 272 GLN A C 1
ATOM 2138 O O . GLN A 1 272 ? -13.853 17.914 -21.928 1.00 65.06 272 GLN A O 1
ATOM 2143 N N . TRP A 1 273 ? -13.649 17.267 -19.785 1.00 62.84 273 TRP A N 1
ATOM 2144 C CA . TRP A 1 273 ? -15.015 16.744 -19.650 1.00 62.84 273 TRP A CA 1
ATOM 2145 C C . TRP A 1 273 ? -16.079 17.837 -19.718 1.00 62.84 273 TRP A C 1
ATOM 2147 O O . TRP A 1 273 ? -17.110 17.645 -20.356 1.00 62.84 273 TRP A O 1
ATOM 2157 N N . GLY A 1 274 ? -15.820 19.017 -19.146 1.00 53.16 274 GLY A N 1
ATOM 2158 C CA . GLY A 1 274 ? -16.697 20.184 -19.284 1.00 53.16 274 GLY A CA 1
ATOM 2159 C C . GLY A 1 274 ? -16.807 20.703 -20.723 1.00 53.16 274 GLY A C 1
ATOM 2160 O O . GLY A 1 274 ? -17.637 21.566 -21.003 1.00 53.16 274 GLY A O 1
ATOM 2161 N N . THR A 1 275 ? -15.991 20.177 -21.645 1.00 49.97 275 THR A N 1
ATOM 2162 C CA . THR A 1 275 ? -16.037 20.506 -23.072 1.00 49.97 275 THR A CA 1
ATOM 2163 C C . THR A 1 275 ? -16.584 19.396 -23.979 1.00 49.97 275 THR A C 1
ATOM 2165 O O . THR A 1 275 ? -16.579 19.585 -25.203 1.00 49.97 275 THR A O 1
ATOM 2168 N N . LEU A 1 276 ? -17.092 18.289 -23.411 1.00 52.47 276 LEU A N 1
ATOM 2169 C CA . LEU A 1 276 ? -18.029 17.372 -24.085 1.00 52.47 276 LEU A CA 1
ATOM 2170 C C . LEU A 1 276 ? -19.260 18.178 -24.541 1.00 52.47 276 LEU A C 1
ATOM 2172 O O . LEU A 1 276 ? -19.561 19.197 -23.919 1.00 52.47 276 LEU A O 1
ATOM 2176 N N . PRO A 1 277 ? -19.908 17.832 -25.669 1.00 49.91 277 PRO A N 1
ATOM 2177 C CA . PRO A 1 277 ? -20.479 18.807 -26.592 1.00 49.91 277 PRO A CA 1
ATOM 2178 C C . PRO A 1 277 ? -21.580 19.635 -25.930 1.00 49.91 277 PRO A C 1
ATOM 2180 O O . PRO A 1 277 ? -22.756 19.283 -25.947 1.00 49.91 277 PRO A O 1
ATOM 2183 N N . SER A 1 278 ? -21.203 20.793 -25.389 1.00 45.53 278 SER A N 1
ATOM 2184 C CA . SER A 1 278 ? -22.164 21.849 -25.156 1.00 45.53 278 SER A CA 1
ATOM 2185 C C . SER A 1 278 ? -22.591 22.360 -26.539 1.00 45.53 278 SER A C 1
ATOM 2187 O O . SER A 1 278 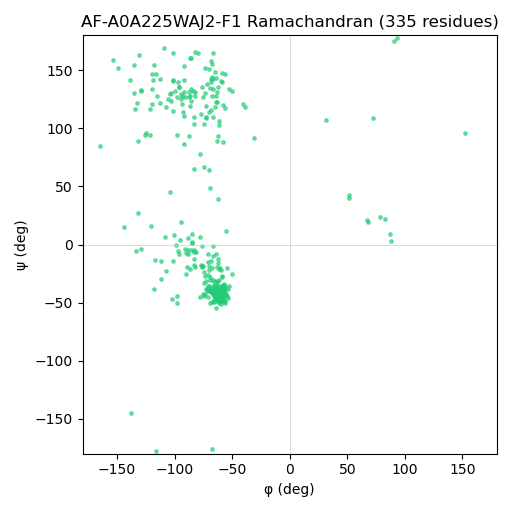? -21.743 22.502 -27.432 1.00 45.53 278 SER A O 1
ATOM 2189 N N . PRO A 1 279 ? -23.881 22.666 -26.753 1.00 51.19 279 PRO A N 1
ATOM 2190 C CA . PRO A 1 279 ? -24.369 23.248 -28.009 1.00 51.19 279 PRO A CA 1
ATOM 2191 C C . PRO A 1 279 ? -23.556 24.479 -28.453 1.00 51.19 279 PRO A C 1
ATOM 2193 O O . PRO A 1 279 ? -23.434 24.777 -29.640 1.00 51.19 279 PRO A O 1
ATOM 2196 N N . TRP A 1 280 ? -22.925 25.152 -27.488 1.00 48.56 280 TRP A N 1
ATOM 2197 C CA . TRP A 1 280 ? -22.045 26.295 -27.677 1.00 48.56 280 TRP A CA 1
ATOM 2198 C C . TRP A 1 280 ? -20.776 25.977 -28.478 1.00 48.56 280 TRP A C 1
ATOM 2200 O O . TRP A 1 280 ? -20.344 26.805 -29.269 1.00 48.56 280 TRP A O 1
ATOM 2210 N N . LYS A 1 281 ? -20.185 24.780 -28.353 1.00 48.28 281 LYS A N 1
ATOM 2211 C CA . LYS A 1 281 ? -18.974 24.403 -29.112 1.00 48.28 281 LYS A CA 1
ATOM 2212 C C . LYS A 1 281 ? -19.281 24.104 -30.585 1.00 48.28 281 LYS A C 1
ATOM 2214 O O . LYS A 1 281 ? -18.471 24.440 -31.445 1.00 48.28 281 LYS A O 1
ATOM 2219 N N . ALA A 1 282 ? -20.462 23.556 -30.886 1.00 51.06 282 ALA A N 1
ATOM 2220 C CA . ALA A 1 282 ? -20.949 23.414 -32.263 1.00 51.06 282 ALA A CA 1
ATOM 2221 C C . ALA A 1 282 ? -21.202 24.788 -32.913 1.00 51.06 282 ALA A C 1
ATOM 2223 O O . ALA A 1 282 ? -20.904 24.984 -34.088 1.00 51.06 282 ALA A O 1
ATOM 2224 N N . PHE A 1 283 ? -21.674 25.760 -32.125 1.00 48.09 283 PHE A N 1
ATOM 2225 C CA . PHE A 1 283 ? -21.894 27.135 -32.572 1.00 48.09 283 PHE A CA 1
ATOM 2226 C C . PHE A 1 283 ? -20.582 27.935 -32.717 1.00 48.09 283 PHE A C 1
ATOM 2228 O O . PHE A 1 283 ? -20.369 28.615 -33.718 1.00 48.09 283 PHE A O 1
ATOM 2235 N N . CYS A 1 284 ? -19.645 27.808 -31.771 1.00 47.09 284 CYS A N 1
ATOM 2236 C CA . CYS A 1 284 ? -18.333 28.464 -31.810 1.00 47.09 284 CYS A CA 1
ATOM 2237 C C . CYS A 1 284 ? -17.341 27.808 -32.786 1.00 47.09 284 CYS A C 1
ATOM 2239 O O . CYS A 1 284 ? -16.386 28.466 -33.203 1.00 47.09 284 CYS A O 1
ATOM 2241 N N . GLY A 1 285 ? -17.565 26.556 -33.198 1.00 46.53 285 GLY A N 1
ATOM 2242 C CA . GLY A 1 285 ? -16.768 25.872 -34.222 1.00 46.53 285 GLY A CA 1
ATOM 2243 C C . GLY A 1 285 ? -16.808 26.556 -35.595 1.00 46.53 285 GLY A C 1
ATOM 2244 O O . GLY A 1 285 ? -15.872 26.406 -36.375 1.00 46.53 285 GLY A O 1
ATOM 2245 N N . LEU A 1 286 ? -17.832 27.377 -35.862 1.00 42.75 286 LEU A N 1
ATOM 2246 C CA . LEU A 1 286 ? -17.938 28.195 -37.076 1.00 42.75 286 LEU A CA 1
ATOM 2247 C C . LEU A 1 286 ? -17.052 29.454 -37.058 1.00 42.75 286 LEU A C 1
ATOM 2249 O O . LEU A 1 286 ? -16.786 30.009 -38.120 1.00 42.75 286 LEU A O 1
ATOM 2253 N N . PHE A 1 287 ? -16.563 29.900 -35.892 1.00 41.56 287 PHE A N 1
ATOM 2254 C CA . PHE A 1 287 ? -15.839 31.178 -35.768 1.00 41.56 287 PHE A CA 1
ATOM 2255 C C . PHE A 1 287 ? -14.532 31.134 -34.963 1.00 41.56 287 PHE A C 1
ATOM 2257 O O . PHE A 1 287 ? -13.807 32.126 -34.925 1.00 41.56 287 PHE A O 1
ATOM 2264 N N . GLY A 1 288 ? -14.179 30.016 -34.331 1.00 35.09 288 GLY A N 1
ATOM 2265 C CA . GLY A 1 288 ? -13.072 29.972 -33.377 1.00 35.09 288 GLY A CA 1
ATOM 2266 C C . GLY A 1 288 ? -12.021 28.933 -33.717 1.00 35.09 288 GLY A C 1
ATOM 2267 O O . GLY A 1 288 ? -12.110 27.789 -33.287 1.00 35.09 288 GLY A O 1
ATOM 2268 N N . ARG A 1 289 ? -10.953 29.368 -34.387 1.00 34.78 289 ARG A N 1
ATOM 2269 C CA . ARG A 1 289 ? -9.676 28.656 -34.547 1.00 34.78 289 ARG A CA 1
ATOM 2270 C C . ARG A 1 289 ? -8.913 28.576 -33.209 1.00 34.78 289 ARG A C 1
ATOM 2272 O O . ARG A 1 289 ? -7.728 28.890 -33.159 1.00 34.78 289 ARG A O 1
ATOM 2279 N N . PHE A 1 290 ? -9.569 28.167 -32.123 1.00 37.38 290 PHE A N 1
ATOM 2280 C CA . PHE A 1 290 ? -8.904 27.836 -30.863 1.00 37.38 290 PHE A CA 1
ATOM 2281 C C . PHE A 1 290 ? -8.277 26.447 -30.995 1.00 37.38 290 PHE A C 1
ATOM 2283 O O . PHE A 1 290 ? -8.796 25.439 -30.524 1.00 37.38 290 PHE A O 1
ATOM 2290 N N . ARG A 1 291 ? -7.130 26.410 -31.680 1.00 35.16 291 ARG A N 1
ATOM 2291 C CA . ARG A 1 291 ? -6.127 25.368 -31.470 1.00 35.16 291 ARG A CA 1
ATOM 2292 C C . ARG A 1 291 ? -5.672 25.480 -30.017 1.00 35.16 291 ARG A C 1
ATOM 2294 O O . ARG A 1 291 ? -4.880 26.360 -29.703 1.00 35.16 291 ARG A O 1
ATOM 2301 N N . TYR A 1 292 ? -6.150 24.590 -29.157 1.00 35.56 292 TYR A N 1
ATOM 2302 C CA . TYR A 1 292 ? -5.317 24.113 -28.059 1.00 35.56 292 TYR A CA 1
ATOM 2303 C C . TYR A 1 292 ? -4.334 23.106 -28.673 1.00 35.56 292 TYR A C 1
ATOM 2305 O O . TYR A 1 292 ? -4.779 22.086 -29.202 1.00 35.56 292 TYR A O 1
ATOM 2313 N N . PRO A 1 293 ? -3.024 23.402 -28.719 1.00 35.91 293 PRO A N 1
ATOM 2314 C CA . PRO A 1 293 ? -2.032 22.440 -29.155 1.00 35.91 293 PRO A CA 1
ATOM 2315 C C . PRO A 1 293 ? -1.696 21.554 -27.952 1.00 35.91 293 PRO A C 1
ATOM 2317 O O . PRO A 1 293 ? -1.097 22.018 -26.988 1.00 35.91 293 PRO A O 1
ATOM 2320 N N . GLY A 1 294 ? -2.114 20.294 -27.987 1.00 36.47 294 GLY A N 1
ATOM 2321 C CA . GLY A 1 294 ? -1.765 19.314 -26.961 1.00 36.47 294 GLY A CA 1
ATOM 2322 C C . GLY A 1 294 ? -2.840 18.248 -26.848 1.00 36.47 294 GLY A C 1
ATOM 2323 O O . GLY A 1 294 ? -3.853 18.504 -26.215 1.00 36.47 294 GLY A O 1
ATOM 2324 N N . SER A 1 295 ? -2.610 17.123 -27.536 1.00 40.38 295 SER A N 1
ATOM 2325 C CA . SER A 1 295 ? -3.320 15.835 -27.477 1.00 40.38 295 SER A CA 1
ATOM 2326 C C . SER A 1 295 ? -4.818 15.906 -27.141 1.00 40.38 295 SER A C 1
ATOM 2328 O O . SER A 1 295 ? -5.231 16.089 -25.996 1.00 40.38 295 SER A O 1
ATOM 2330 N N . ALA A 1 296 ? -5.654 15.667 -28.151 1.00 44.84 296 ALA A N 1
ATOM 2331 C CA . ALA A 1 296 ? -7.012 15.184 -27.931 1.00 44.84 296 ALA A CA 1
ATOM 2332 C C . ALA A 1 296 ? -6.944 13.724 -27.441 1.00 44.84 296 ALA A C 1
ATOM 2334 O O . ALA A 1 296 ? -7.350 12.814 -28.155 1.00 44.84 296 ALA A O 1
ATOM 2335 N N . GLY A 1 297 ? -6.358 13.507 -26.262 1.00 54.97 297 GLY A N 1
ATOM 2336 C CA . GLY A 1 297 ? -6.299 12.204 -25.618 1.00 54.97 297 GLY A CA 1
ATOM 2337 C C . GLY A 1 297 ? -7.703 11.733 -25.255 1.00 54.97 297 GLY A C 1
ATOM 2338 O O . GLY A 1 297 ? -8.592 12.546 -24.981 1.00 54.97 297 GLY A O 1
ATOM 2339 N N . ASP A 1 298 ? -7.910 10.417 -25.276 1.00 63.12 298 ASP A N 1
ATOM 2340 C CA . ASP A 1 298 ? -9.188 9.809 -24.919 1.00 63.12 298 ASP A CA 1
ATOM 2341 C C . ASP A 1 298 ? -9.601 10.251 -23.495 1.00 63.12 298 ASP A C 1
ATOM 2343 O O . ASP A 1 298 ? -8.889 9.963 -22.524 1.00 63.12 298 ASP A O 1
ATOM 2347 N N . PRO A 1 299 ? -10.733 10.962 -23.317 1.00 65.75 299 PRO A N 1
ATOM 2348 C CA . PRO A 1 299 ? -11.192 11.404 -22.001 1.00 65.75 299 PRO A CA 1
ATOM 2349 C C . PRO A 1 299 ? -11.440 10.236 -21.035 1.00 65.75 299 PRO A C 1
ATOM 2351 O O . PRO A 1 299 ? -11.416 10.444 -19.819 1.00 65.75 299 PRO A O 1
ATOM 2354 N N . LEU A 1 300 ? -11.654 9.017 -21.544 1.00 69.12 300 LEU A N 1
ATOM 2355 C CA . LEU A 1 300 ? -11.758 7.803 -20.734 1.00 69.12 300 LEU A CA 1
ATOM 2356 C C . LEU A 1 300 ? -10.408 7.393 -20.144 1.00 69.12 300 LEU A C 1
ATOM 2358 O O . LEU A 1 300 ? -10.359 6.983 -18.985 1.00 69.12 300 LEU A O 1
ATOM 2362 N N . LEU A 1 301 ? -9.313 7.564 -20.889 1.00 69.94 301 LEU A N 1
ATOM 2363 C CA . LEU A 1 301 ? -7.958 7.292 -20.408 1.00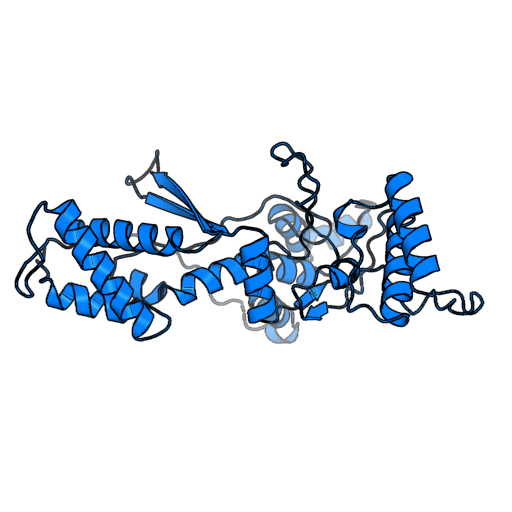 69.94 301 LEU A CA 1
ATOM 2364 C C . LEU A 1 301 ? -7.592 8.236 -19.255 1.00 69.94 301 LEU A C 1
ATOM 2366 O O . LEU A 1 301 ? -7.041 7.808 -18.244 1.00 69.94 301 LEU A O 1
ATOM 2370 N N . HIS A 1 302 ? -7.975 9.510 -19.354 1.00 70.56 302 HIS A N 1
ATOM 2371 C CA . HIS A 1 302 ? -7.790 10.486 -18.278 1.00 70.56 302 HIS A CA 1
ATOM 2372 C C . HIS A 1 302 ? -8.607 10.141 -17.019 1.00 70.56 302 HIS A C 1
ATOM 2374 O O . HIS A 1 302 ? -8.100 10.249 -15.900 1.00 70.56 302 HIS A O 1
ATOM 2380 N N . VAL A 1 303 ? -9.851 9.672 -17.179 1.00 72.00 303 VAL A N 1
ATOM 2381 C CA . VAL A 1 303 ? -10.679 9.187 -16.057 1.00 72.00 303 VAL A CA 1
ATOM 2382 C C . VAL A 1 303 ? -10.076 7.930 -15.443 1.00 72.00 303 VAL A C 1
ATOM 2384 O O . VAL A 1 303 ? -9.977 7.841 -14.222 1.00 72.00 303 VAL A O 1
ATOM 2387 N N . GLN A 1 304 ? -9.613 6.987 -16.261 1.00 73.75 304 GLN A N 1
ATOM 2388 C CA . GLN A 1 304 ? -8.938 5.781 -15.792 1.00 73.75 304 GLN A CA 1
ATOM 2389 C C . GLN A 1 304 ? -7.667 6.116 -15.009 1.00 73.75 304 GLN A C 1
ATOM 2391 O O . GLN A 1 304 ? -7.435 5.546 -13.943 1.00 73.75 304 GLN A O 1
ATOM 2396 N N . ASN A 1 305 ? -6.863 7.055 -15.507 1.00 71.06 305 ASN A N 1
ATOM 2397 C CA . ASN A 1 305 ? -5.616 7.466 -14.871 1.00 71.06 305 ASN A CA 1
ATOM 2398 C C . ASN A 1 305 ? -5.829 8.251 -13.572 1.00 71.06 305 ASN A C 1
ATOM 2400 O O . ASN A 1 305 ? -4.920 8.269 -12.749 1.00 71.06 305 ASN A O 1
ATOM 2404 N N . TYR A 1 306 ? -6.997 8.867 -13.359 1.00 71.12 306 TYR A N 1
ATOM 2405 C CA . TYR A 1 306 ? -7.284 9.651 -12.152 1.00 71.12 306 TYR A CA 1
ATOM 2406 C C . TYR A 1 306 ? -8.153 8.924 -11.120 1.00 71.12 306 TYR A C 1
ATOM 2408 O O . TYR A 1 306 ? -7.858 8.930 -9.929 1.00 71.12 306 TYR A O 1
ATOM 2416 N N . PHE A 1 307 ? -9.239 8.301 -11.573 1.00 71.75 307 PHE A N 1
ATOM 2417 C CA . PHE A 1 307 ? -10.241 7.646 -10.733 1.00 71.75 307 PHE A CA 1
ATOM 2418 C C . PHE A 1 307 ? -10.090 6.118 -10.701 1.00 71.75 307 PHE A C 1
ATOM 2420 O O . PHE A 1 307 ? -10.674 5.451 -9.847 1.00 71.75 307 PHE A O 1
ATOM 2427 N N . GLY A 1 308 ? -9.304 5.552 -11.619 1.00 70.50 308 GLY A N 1
ATOM 2428 C CA . GLY A 1 308 ? -9.127 4.114 -11.770 1.00 70.50 308 GLY A CA 1
ATOM 2429 C C . GLY A 1 308 ? -10.116 3.461 -12.741 1.00 70.50 308 GLY A C 1
ATOM 2430 O O . GLY A 1 308 ? -11.046 4.068 -13.269 1.00 70.50 308 GLY A O 1
ATOM 2431 N N . GLU A 1 309 ? -9.897 2.167 -12.970 1.00 74.31 309 GLU A N 1
ATOM 2432 C CA . GLU A 1 309 ? -10.599 1.369 -13.988 1.00 74.31 309 GLU A CA 1
ATOM 2433 C C . GLU A 1 309 ? -12.107 1.225 -13.760 1.00 74.31 309 GLU A C 1
ATOM 2435 O O . GLU A 1 309 ? -12.865 1.271 -14.720 1.00 74.31 309 GLU A O 1
ATOM 2440 N N . GLN A 1 310 ? -12.570 1.077 -12.516 1.00 69.81 310 GLN A N 1
ATOM 2441 C CA . GLN A 1 310 ? -13.999 0.865 -12.248 1.00 69.81 310 GLN A CA 1
ATOM 2442 C C . GLN A 1 310 ? -14.841 2.083 -12.644 1.00 69.81 310 GLN A C 1
ATOM 2444 O O . GLN A 1 310 ? -15.874 1.941 -13.292 1.00 69.81 310 GLN A O 1
ATOM 2449 N N . LEU A 1 311 ? -14.372 3.291 -12.322 1.00 66.38 311 LEU A N 1
ATOM 2450 C CA . LEU A 1 311 ? -15.055 4.526 -12.708 1.00 66.38 311 LEU A CA 1
ATOM 2451 C C . LEU A 1 311 ? -14.910 4.813 -14.209 1.00 66.38 311 LEU A C 1
ATOM 2453 O O . LEU A 1 311 ? -15.854 5.313 -14.822 1.00 66.38 311 LEU A O 1
ATOM 2457 N N . ALA A 1 312 ? -13.796 4.421 -14.832 1.00 61.47 312 ALA A N 1
ATOM 2458 C CA . ALA A 1 312 ? -13.658 4.452 -16.290 1.00 61.47 312 ALA A CA 1
ATOM 2459 C C . ALA A 1 312 ? -14.662 3.515 -16.993 1.00 61.47 312 ALA A C 1
ATOM 2461 O O . ALA A 1 312 ? -15.285 3.897 -17.977 1.00 61.47 312 ALA A O 1
ATOM 2462 N N . LEU A 1 313 ? -14.899 2.315 -16.456 1.00 63.31 313 LEU A N 1
ATOM 2463 C CA . LEU A 1 313 ? -15.889 1.371 -16.990 1.00 63.31 313 LEU A CA 1
ATOM 2464 C C . LEU A 1 313 ? -17.331 1.857 -16.787 1.00 63.31 313 LEU A C 1
ATOM 2466 O O . LEU A 1 313 ? -18.160 1.737 -17.692 1.00 63.31 313 LEU A O 1
ATOM 2470 N N . CYS A 1 314 ? -17.640 2.441 -15.627 1.00 56.91 314 CYS A N 1
ATOM 2471 C CA . CYS A 1 314 ? -18.947 3.055 -15.384 1.00 56.91 314 CYS A CA 1
ATOM 2472 C C . CYS A 1 314 ? -19.201 4.227 -16.339 1.00 56.91 314 CYS A C 1
ATOM 2474 O O . CYS A 1 314 ? -20.287 4.339 -16.901 1.00 56.91 314 CYS A O 1
ATOM 2476 N N . THR A 1 315 ? -18.200 5.083 -16.560 1.00 58.88 315 THR A N 1
ATOM 2477 C CA . THR A 1 315 ? -18.317 6.205 -17.503 1.00 58.88 315 THR A CA 1
ATOM 2478 C C . THR A 1 315 ? -18.440 5.725 -18.946 1.00 58.88 315 THR A C 1
ATOM 2480 O O . THR A 1 315 ? -19.304 6.230 -19.655 1.00 58.88 315 THR A O 1
ATOM 2483 N N . LEU A 1 316 ? -17.703 4.687 -19.355 1.00 56.66 316 LEU A N 1
ATOM 2484 C CA . LEU A 1 316 ? -17.890 4.017 -20.648 1.00 56.66 316 LEU A CA 1
ATOM 2485 C C . LEU A 1 316 ? -19.336 3.517 -20.824 1.00 56.66 316 LEU A C 1
ATOM 2487 O O . LEU A 1 316 ? -19.950 3.741 -21.863 1.00 56.66 316 LEU A O 1
ATOM 2491 N N . SER A 1 317 ? -19.899 2.894 -19.784 1.00 56.81 317 SER A N 1
ATOM 2492 C CA . SER A 1 317 ? -21.273 2.367 -19.793 1.00 56.81 317 SER A CA 1
ATOM 2493 C C . SER A 1 317 ? -22.335 3.472 -19.878 1.00 56.81 317 SER A C 1
ATOM 2495 O O . SER A 1 317 ? -23.401 3.263 -20.448 1.00 56.81 317 SER A O 1
ATOM 2497 N N . LEU A 1 318 ? -22.046 4.659 -19.333 1.00 56.19 318 LEU A N 1
ATOM 2498 C CA . LEU A 1 318 ? -22.920 5.837 -19.398 1.00 56.19 31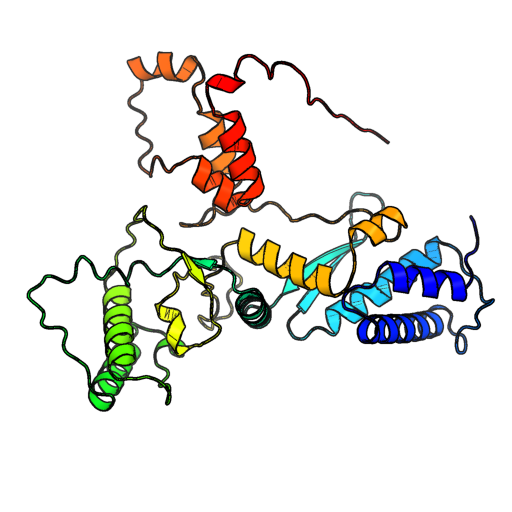8 LEU A CA 1
ATOM 2499 C C . LEU A 1 318 ? -22.793 6.615 -20.719 1.00 56.19 318 LEU A C 1
ATOM 2501 O O . LEU A 1 318 ? -23.695 7.378 -21.055 1.00 56.19 318 LEU A O 1
ATOM 2505 N N . ILE A 1 319 ? -21.695 6.430 -21.457 1.00 54.59 319 ILE A N 1
ATOM 2506 C CA . ILE A 1 319 ? -21.417 7.088 -22.745 1.00 54.59 319 ILE A CA 1
ATOM 2507 C C . ILE A 1 319 ? -21.997 6.290 -23.936 1.00 54.59 319 ILE A C 1
ATOM 2509 O O . ILE A 1 319 ? -22.049 6.808 -25.051 1.00 54.59 319 ILE A O 1
ATOM 2513 N N . ASP A 1 320 ? -22.517 5.072 -23.727 1.00 41.72 320 ASP A N 1
ATOM 2514 C CA . ASP A 1 320 ? -23.221 4.311 -24.770 1.00 41.72 320 ASP A CA 1
ATOM 2515 C C . ASP A 1 320 ? -24.528 5.034 -25.195 1.00 41.72 320 ASP A C 1
ATOM 2517 O O . ASP A 1 320 ? -25.446 5.179 -24.376 1.00 41.72 320 ASP A O 1
ATOM 2521 N N . PRO A 1 321 ? -24.679 5.461 -26.473 1.00 45.00 321 PRO A N 1
ATOM 2522 C CA . PRO A 1 321 ? -25.860 6.172 -26.982 1.00 45.00 321 PRO A CA 1
ATOM 2523 C C . PRO A 1 321 ? -27.190 5.445 -26.739 1.00 45.00 321 PRO A C 1
ATOM 2525 O O . PRO A 1 321 ? -28.253 6.063 -26.788 1.00 45.00 321 PRO A O 1
ATOM 2528 N N . ARG A 1 322 ? -27.155 4.130 -26.489 1.00 40.16 322 ARG A N 1
ATOM 2529 C CA . ARG A 1 322 ? -28.345 3.306 -26.232 1.00 40.16 322 ARG A CA 1
ATOM 2530 C C . ARG A 1 322 ? -28.932 3.490 -24.829 1.00 40.16 322 ARG A C 1
ATOM 2532 O O . ARG A 1 322 ? -30.104 3.175 -24.638 1.00 40.16 322 ARG A O 1
ATOM 2539 N N . PHE A 1 323 ? -28.173 4.036 -23.876 1.00 35.53 323 PHE A N 1
ATOM 2540 C CA . PHE A 1 323 ? -28.640 4.312 -22.509 1.00 35.53 323 PHE A CA 1
ATOM 2541 C C . PHE A 1 323 ? -29.120 5.756 -22.285 1.00 35.53 323 PHE A C 1
ATOM 2543 O O . PHE A 1 323 ? -29.764 6.039 -21.273 1.00 35.53 323 PHE A O 1
ATOM 2550 N N . TYR A 1 324 ? -28.917 6.654 -23.256 1.00 32.41 324 TYR A N 1
ATOM 2551 C CA . TYR A 1 324 ? -29.306 8.072 -23.173 1.00 32.41 324 TYR A CA 1
ATOM 2552 C C . TYR A 1 324 ? -30.824 8.334 -23.131 1.00 32.41 324 TYR A C 1
ATOM 2554 O O . TYR A 1 324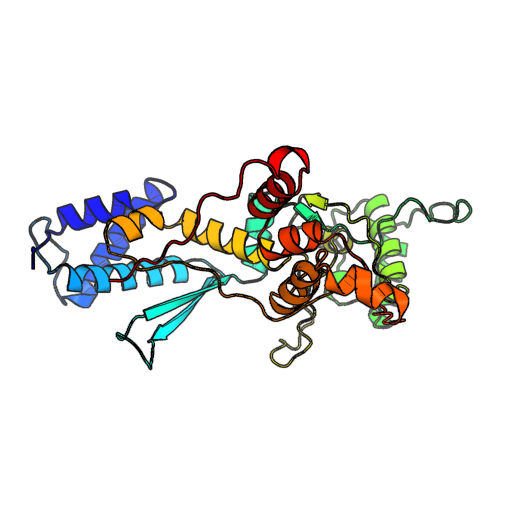 ? -31.240 9.484 -23.004 1.00 32.41 324 TYR A O 1
ATOM 2562 N N . LEU A 1 325 ? -31.663 7.294 -23.195 1.00 31.44 325 LEU A N 1
ATOM 2563 C CA . LEU A 1 325 ? -33.117 7.416 -23.058 1.00 31.44 325 LEU A CA 1
ATOM 2564 C C . LEU A 1 325 ? -33.658 7.090 -21.655 1.00 31.44 325 LEU A C 1
ATOM 2566 O O . LEU A 1 325 ? -34.863 7.219 -21.452 1.00 31.44 325 LEU A O 1
ATOM 2570 N N . LEU A 1 326 ? -32.815 6.717 -20.679 1.00 28.42 326 LEU A N 1
ATOM 2571 C CA . LEU A 1 326 ? -33.291 6.305 -19.345 1.00 28.42 326 LEU A CA 1
ATOM 2572 C C . LEU A 1 326 ? -32.640 6.991 -18.131 1.00 28.42 326 LEU A C 1
ATOM 2574 O O . LEU A 1 326 ? -33.121 6.806 -17.017 1.00 28.42 326 LEU A O 1
ATOM 2578 N N . THR A 1 327 ? -31.638 7.850 -18.294 1.00 28.48 327 THR A N 1
ATOM 2579 C CA . THR A 1 327 ? -30.939 8.507 -17.166 1.00 28.48 327 THR A CA 1
ATOM 2580 C C . THR A 1 327 ? -31.332 9.972 -16.965 1.00 28.48 327 THR A C 1
ATOM 2582 O O . THR A 1 327 ? -30.497 10.830 -16.702 1.00 28.48 327 THR A O 1
ATOM 2585 N N . ASN A 1 328 ? -32.637 10.260 -17.017 1.00 26.53 328 ASN A N 1
ATOM 2586 C CA . ASN A 1 328 ? -33.207 11.508 -16.484 1.00 26.53 328 ASN A CA 1
ATOM 2587 C C . ASN A 1 328 ? -33.734 11.347 -15.042 1.00 26.53 328 ASN A C 1
ATOM 2589 O O . ASN A 1 328 ? -34.565 12.124 -14.579 1.00 26.53 328 ASN A O 1
ATOM 2593 N N . ILE A 1 329 ? -33.280 10.317 -14.320 1.00 28.31 329 ILE A N 1
ATOM 2594 C CA . ILE A 1 329 ? -33.727 10.020 -12.958 1.00 28.31 329 ILE A CA 1
ATOM 2595 C C . ILE A 1 329 ? -32.507 9.716 -12.076 1.00 28.31 329 ILE A C 1
ATOM 2597 O O . ILE A 1 329 ? -31.817 8.724 -12.279 1.00 28.31 329 ILE A O 1
ATOM 2601 N N . CYS A 1 330 ? -32.323 10.579 -11.070 1.00 23.77 330 CYS A N 1
ATOM 2602 C CA . CYS A 1 330 ? -31.553 10.397 -9.832 1.00 23.77 330 CYS A CA 1
ATOM 2603 C C . CYS A 1 330 ? -30.014 10.382 -9.909 1.00 23.77 330 CYS A C 1
ATOM 2605 O O . CYS A 1 330 ? -29.410 9.390 -10.282 1.00 23.77 330 CYS A O 1
ATOM 2607 N N . TYR A 1 331 ? -29.378 11.444 -9.395 1.00 21.47 331 TYR A N 1
ATOM 2608 C CA . TYR A 1 331 ? -28.676 11.404 -8.097 1.00 21.47 331 TYR A CA 1
ATOM 2609 C C . TYR A 1 331 ? -28.384 12.843 -7.626 1.00 21.47 331 TYR A C 1
ATOM 2611 O O . TYR A 1 331 ? -27.320 13.413 -7.845 1.00 21.47 331 TYR A O 1
ATOM 2619 N N . VAL A 1 332 ? -29.378 13.443 -6.966 1.00 24.27 332 VAL A N 1
ATOM 2620 C CA . VAL A 1 332 ? -29.147 14.429 -5.907 1.00 24.27 332 VAL A CA 1
ATOM 2621 C C . VAL A 1 332 ? -29.136 13.614 -4.622 1.00 24.27 332 VAL A C 1
ATOM 2623 O O . VAL A 1 332 ? -30.167 13.054 -4.260 1.00 24.27 332 VAL A O 1
ATOM 2626 N N . LEU A 1 333 ? -27.997 13.531 -3.936 1.00 20.53 333 LEU A N 1
ATOM 2627 C CA . LEU A 1 333 ? -27.980 13.107 -2.540 1.00 20.53 333 LEU A CA 1
ATOM 2628 C C . LEU A 1 333 ? -27.264 14.173 -1.716 1.00 20.53 333 LEU A C 1
ATOM 2630 O O . LEU A 1 333 ? -26.043 14.211 -1.600 1.00 20.53 333 LEU A O 1
ATOM 2634 N N . ALA A 1 334 ? -28.077 15.070 -1.169 1.00 20.84 334 ALA A N 1
ATOM 2635 C CA . ALA A 1 334 ? -27.756 15.759 0.060 1.00 20.84 334 ALA A CA 1
ATOM 2636 C C . ALA A 1 334 ? -27.934 14.761 1.207 1.00 20.84 334 ALA A C 1
ATOM 2638 O O . ALA A 1 334 ? -29.006 14.170 1.314 1.00 20.84 334 ALA A O 1
ATOM 2639 N N . ILE A 1 335 ? -26.947 14.629 2.094 1.00 20.75 335 ILE A N 1
ATOM 2640 C CA . ILE A 1 335 ? -27.220 14.251 3.481 1.00 20.75 335 ILE A CA 1
ATOM 2641 C C . ILE A 1 335 ? -26.454 15.196 4.399 1.00 20.75 335 ILE A C 1
ATOM 2643 O O . ILE A 1 335 ? -25.239 15.359 4.330 1.00 20.75 335 ILE A O 1
ATOM 2647 N N . ARG A 1 336 ? -27.265 15.832 5.231 1.00 19.05 336 ARG A N 1
ATOM 2648 C CA . ARG A 1 336 ? -26.962 16.629 6.403 1.00 19.05 336 ARG A CA 1
ATOM 2649 C C . ARG A 1 336 ? -27.102 15.696 7.603 1.00 19.05 336 ARG A C 1
ATOM 2651 O O . ARG A 1 336 ? -28.123 15.016 7.670 1.00 19.05 336 ARG A O 1
ATOM 2658 N N . LEU A 1 337 ? -26.156 15.743 8.535 1.00 27.33 337 LEU A N 1
ATOM 2659 C CA . LEU A 1 337 ? -26.420 15.773 9.976 1.00 27.33 337 LEU A CA 1
ATOM 2660 C C . LEU A 1 337 ? -25.364 16.667 10.621 1.00 27.33 337 LEU A C 1
ATOM 2662 O O . LEU A 1 337 ? -24.165 16.348 10.478 1.00 27.33 337 LEU A O 1
#